Protein AF-A0A964VJC6-F1 (afdb_monomer)

Radius of gyration: 16.71 Å; Cα contacts (8 Å, |Δi|>4): 323; chains: 1; bounding box: 40×49×43 Å

Nearest PDB structures (foldseek):
  6nhl-assembly1_B-2  TM=8.523E-01  e=7.961E-10  Escherichia coli K-12
  6nhl-assembly1_A  TM=8.248E-01  e=1.928E-09  Escherichia coli K-12
  4njh-assembly1_A  TM=8.600E-01  e=8.786E-09  Burkholderia multivorans ATCC 17616
  3vyl-assembly1_B  TM=5.646E-01  e=3.009E+00  Mesorhizobium loti
  1s5p-assembly1_A  TM=4.075E-01  e=8.810E+00  Escherichia coli

Sequence (177 aa):
MIPSLPEIAEIPDEAPARLPQWRADGQ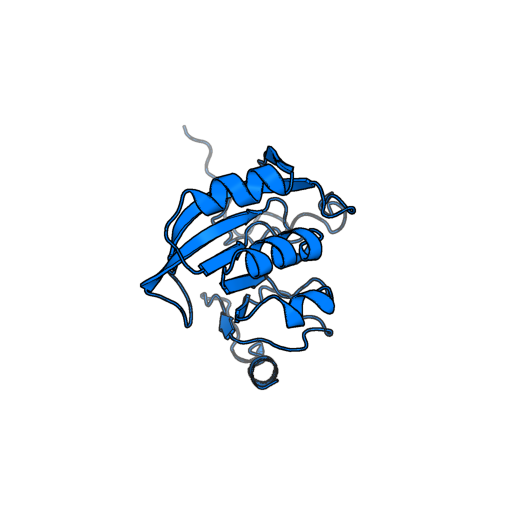VLQVNEIFYSIEGEGGRVGQPTTFVRLAKCNLRCRFCDTEFDSFTEMDLDTILTEVGRHSAAWVCFTGGEPLGQHLEPVARRLQDAGYRLHIETNGTLSPDPRLFDLIEHWTVSPKRYPVIEGFRRITELKYVVGKSFREDRVQEELAEQ

Structure (mmCIF, N/CA/C/O backbone):
data_AF-A0A964VJC6-F1
#
_entry.id   AF-A0A964VJC6-F1
#
loop_
_atom_site.group_PDB
_atom_site.id
_atom_site.type_symbol
_atom_site.label_atom_id
_atom_site.label_alt_id
_atom_site.label_comp_id
_atom_site.label_asym_id
_atom_site.label_entity_id
_atom_site.label_seq_id
_atom_site.pdbx_PDB_ins_code
_atom_site.Cartn_x
_atom_site.Cartn_y
_atom_site.Cartn_z
_atom_site.occupancy
_atom_site.B_iso_or_equiv
_atom_site.auth_seq_id
_atom_site.auth_comp_id
_atom_site.auth_asym_id
_atom_site.auth_atom_id
_atom_site.pdbx_PDB_model_num
ATOM 1 N N . MET A 1 1 ? 11.150 32.606 -24.268 1.00 34.28 1 MET A N 1
ATOM 2 C CA . MET A 1 1 ? 11.445 31.255 -24.787 1.00 34.28 1 MET A CA 1
ATOM 3 C C . MET A 1 1 ? 11.454 30.317 -23.603 1.00 34.28 1 MET A C 1
ATOM 5 O O . MET A 1 1 ? 12.284 30.496 -22.724 1.00 34.28 1 MET A O 1
ATOM 9 N N . ILE A 1 2 ? 10.480 29.414 -23.534 1.00 25.78 2 ILE A N 1
ATOM 10 C CA . ILE A 1 2 ? 10.468 28.344 -22.534 1.00 25.78 2 ILE A CA 1
ATOM 11 C C . ILE A 1 2 ? 11.514 27.330 -23.017 1.00 25.78 2 ILE A C 1
ATOM 13 O O . ILE A 1 2 ? 11.417 26.928 -24.179 1.00 25.78 2 ILE A O 1
ATOM 17 N N . PRO A 1 3 ? 12.543 26.979 -22.226 1.00 30.48 3 PRO A N 1
ATOM 18 C CA . PRO A 1 3 ? 13.481 25.942 -22.634 1.00 30.48 3 PRO A CA 1
ATOM 19 C C . PRO A 1 3 ? 12.694 24.648 -22.857 1.00 30.48 3 PRO A C 1
ATOM 21 O O . PRO A 1 3 ? 11.880 24.261 -22.019 1.00 30.48 3 PRO A O 1
ATOM 24 N N . SER A 1 4 ? 12.875 24.036 -24.026 1.00 33.16 4 SER A N 1
ATOM 25 C CA . SER A 1 4 ? 12.222 22.781 -24.385 1.00 33.16 4 SER A CA 1
ATOM 26 C C . SER A 1 4 ? 12.573 21.716 -23.352 1.00 33.16 4 SER A C 1
ATOM 28 O O . SER A 1 4 ? 13.753 21.495 -23.074 1.00 33.16 4 SER A O 1
ATOM 30 N N . LEU A 1 5 ? 11.549 21.072 -22.789 1.00 30.31 5 LEU A N 1
ATOM 31 C CA . LEU A 1 5 ? 11.736 19.895 -21.949 1.00 30.31 5 LEU A CA 1
ATOM 32 C C . LEU A 1 5 ? 12.469 18.823 -22.776 1.00 30.31 5 LEU A C 1
ATOM 34 O O . LEU A 1 5 ? 12.110 18.635 -23.942 1.00 30.31 5 LEU A O 1
ATOM 38 N N . PRO A 1 6 ? 13.492 18.155 -22.219 1.00 32.59 6 PRO A N 1
ATOM 39 C CA . PRO A 1 6 ? 14.198 17.092 -22.925 1.00 32.59 6 PRO A CA 1
ATOM 40 C C . PRO A 1 6 ? 13.226 15.967 -23.303 1.00 32.59 6 PRO A C 1
ATOM 42 O O . PRO A 1 6 ? 12.265 15.686 -22.580 1.00 32.59 6 PRO A O 1
ATOM 45 N N . GLU A 1 7 ? 13.460 15.331 -24.451 1.00 33.19 7 GLU A N 1
ATOM 46 C CA . GLU A 1 7 ? 12.644 14.205 -24.901 1.00 33.19 7 GLU A CA 1
ATOM 47 C C . GLU A 1 7 ? 12.738 13.045 -23.897 1.00 33.19 7 GLU A C 1
ATOM 49 O O . GLU A 1 7 ? 13.805 12.721 -23.378 1.00 33.19 7 GLU A O 1
ATOM 54 N N . ILE A 1 8 ? 11.608 12.370 -23.654 1.00 38.50 8 ILE A N 1
ATOM 55 C CA . ILE A 1 8 ? 11.416 11.276 -22.674 1.00 38.50 8 ILE A CA 1
ATOM 56 C C . ILE A 1 8 ? 12.448 10.129 -22.825 1.00 38.50 8 ILE A C 1
ATOM 58 O O . ILE A 1 8 ? 12.637 9.316 -21.916 1.00 38.50 8 ILE A O 1
ATOM 62 N N . ALA A 1 9 ? 13.145 10.046 -23.961 1.00 39.69 9 ALA A N 1
ATOM 63 C CA . ALA A 1 9 ? 14.228 9.101 -24.202 1.00 39.69 9 ALA A CA 1
ATOM 64 C C . ALA A 1 9 ? 15.505 9.388 -23.377 1.00 39.69 9 ALA A C 1
ATOM 66 O O . ALA A 1 9 ? 16.193 8.430 -23.008 1.00 39.69 9 ALA A O 1
ATOM 67 N N . GLU A 1 10 ? 15.785 10.653 -23.046 1.00 34.78 10 GLU A N 1
ATOM 68 C CA . GLU A 1 10 ? 17.095 11.139 -22.576 1.00 34.78 10 GLU A CA 1
ATOM 69 C C . GLU A 1 10 ? 17.256 11.229 -21.053 1.00 34.78 10 GLU A C 1
ATOM 71 O O . GLU A 1 10 ? 18.353 11.512 -20.581 1.00 34.78 10 GLU A O 1
ATOM 76 N N . ILE A 1 11 ? 16.212 10.959 -20.263 1.00 40.81 11 ILE A N 1
ATOM 77 C CA . ILE A 1 11 ? 16.345 10.891 -18.800 1.00 40.81 11 ILE A CA 1
ATOM 78 C C . ILE A 1 11 ? 16.935 9.513 -18.446 1.00 40.81 11 ILE A C 1
ATOM 80 O O . ILE A 1 11 ? 16.238 8.504 -18.616 1.00 40.81 11 ILE A O 1
ATOM 84 N N . PRO A 1 12 ? 18.205 9.402 -18.007 1.00 42.03 12 PRO A N 1
ATOM 85 C CA . PRO A 1 12 ? 18.733 8.122 -17.550 1.00 42.03 12 PRO A CA 1
ATOM 86 C C . PRO A 1 12 ? 17.896 7.641 -16.358 1.00 42.03 12 PRO A C 1
ATOM 88 O O . PRO A 1 12 ? 17.572 8.440 -15.482 1.00 42.03 12 PRO A O 1
ATOM 91 N N . ASP A 1 13 ? 17.533 6.353 -16.332 1.00 48.09 13 ASP A N 1
ATOM 92 C CA . ASP A 1 13 ? 16.969 5.723 -15.131 1.00 48.09 13 ASP A CA 1
ATOM 93 C C . ASP A 1 13 ? 18.008 5.958 -14.014 1.00 48.09 13 ASP A C 1
ATOM 95 O O . ASP A 1 13 ? 19.113 5.413 -14.088 1.00 48.09 13 ASP A O 1
ATOM 99 N N . GLU A 1 14 ? 17.740 6.888 -13.086 1.00 48.78 14 GLU A N 1
ATOM 100 C CA . GLU A 1 14 ? 18.762 7.388 -12.157 1.00 48.78 14 GLU A CA 1
ATOM 101 C C . GLU A 1 14 ? 19.439 6.226 -11.412 1.00 48.78 14 GLU A C 1
ATOM 103 O O . GLU A 1 14 ? 18.793 5.274 -10.979 1.00 48.78 14 GLU A O 1
ATOM 108 N N . ALA A 1 15 ? 20.767 6.309 -11.321 1.00 44.50 15 ALA A N 1
ATOM 109 C CA . ALA A 1 15 ? 21.677 5.235 -10.947 1.00 44.50 15 ALA A CA 1
ATOM 110 C C . ALA A 1 15 ? 21.253 4.417 -9.699 1.00 44.50 15 ALA A C 1
ATOM 112 O O . ALA A 1 15 ? 20.732 4.993 -8.742 1.00 44.50 15 ALA A O 1
ATOM 113 N N . PRO A 1 16 ? 21.630 3.119 -9.616 1.00 45.06 16 PRO A N 1
ATOM 114 C CA . PRO A 1 16 ? 21.422 2.253 -8.441 1.00 45.06 16 PRO A CA 1
ATOM 115 C C . PRO A 1 16 ? 21.950 2.797 -7.093 1.00 45.06 16 PRO A C 1
ATOM 117 O O . PRO A 1 16 ? 21.749 2.179 -6.054 1.00 45.06 16 PRO A O 1
ATOM 120 N N . ALA A 1 17 ? 22.634 3.944 -7.088 1.00 44.38 17 ALA A N 1
ATOM 121 C CA . ALA A 1 17 ? 23.240 4.580 -5.924 1.00 44.38 17 ALA A CA 1
ATOM 122 C C . ALA A 1 17 ? 22.297 5.487 -5.103 1.00 44.38 17 ALA A C 1
ATOM 124 O O . ALA A 1 17 ? 22.740 6.048 -4.103 1.00 44.38 17 ALA A O 1
ATOM 125 N N . ARG A 1 18 ? 21.020 5.655 -5.480 1.00 55.41 18 ARG A N 1
ATOM 126 C CA . ARG A 1 18 ? 20.065 6.494 -4.728 1.00 55.41 18 ARG A CA 1
ATOM 127 C C . ARG A 1 18 ? 18.887 5.686 -4.192 1.00 55.41 18 ARG A C 1
ATOM 129 O O . ARG A 1 18 ? 17.733 6.034 -4.428 1.00 55.41 18 ARG A O 1
ATOM 136 N N . LEU A 1 19 ? 19.187 4.604 -3.468 1.00 64.19 19 LEU A N 1
ATOM 137 C CA . LEU A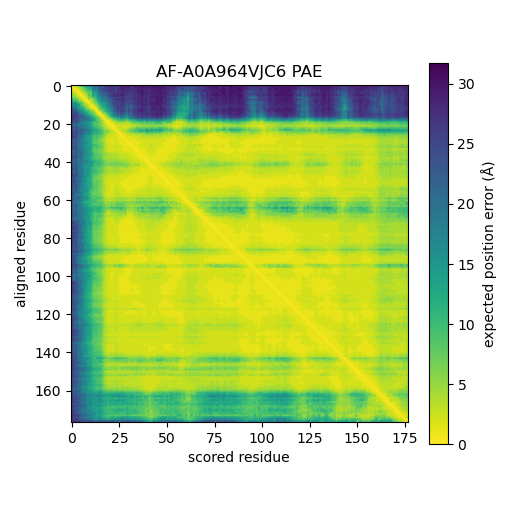 1 19 ? 18.161 3.919 -2.686 1.00 64.19 19 LEU A CA 1
ATOM 138 C C . LEU A 1 19 ? 17.512 4.935 -1.731 1.00 64.19 19 LEU A C 1
ATOM 140 O O . LEU A 1 19 ? 18.227 5.702 -1.075 1.00 64.19 19 LEU A O 1
ATOM 144 N N . PRO A 1 20 ? 16.175 4.996 -1.684 1.00 82.12 20 PRO A N 1
ATOM 145 C CA . PRO A 1 20 ? 15.480 5.900 -0.785 1.00 82.12 20 PRO A CA 1
ATOM 146 C C . PRO A 1 20 ? 15.827 5.590 0.674 1.00 82.12 20 PRO A C 1
ATOM 148 O O . PRO A 1 20 ? 16.053 4.443 1.053 1.00 82.12 20 PRO A O 1
ATOM 151 N N . GLN A 1 21 ? 15.870 6.632 1.500 1.00 85.62 21 GLN A N 1
ATOM 152 C CA . GLN A 1 21 ? 16.022 6.485 2.943 1.00 85.62 21 GLN A CA 1
ATOM 153 C C . GLN A 1 21 ? 14.638 6.430 3.576 1.00 85.62 21 GLN A C 1
ATOM 155 O O . GLN A 1 21 ? 13.957 7.455 3.655 1.00 85.62 21 GLN A O 1
ATOM 160 N N . TRP A 1 22 ? 14.254 5.233 4.010 1.00 88.62 22 TRP A N 1
ATOM 161 C CA . TRP A 1 22 ? 13.029 4.985 4.758 1.00 88.62 22 TRP A CA 1
ATOM 162 C C . TRP A 1 22 ? 13.300 4.853 6.255 1.00 88.62 22 TRP A C 1
ATOM 164 O O . TRP A 1 22 ? 14.399 4.485 6.683 1.00 88.62 22 TRP A O 1
ATOM 174 N N . ARG A 1 23 ? 12.280 5.137 7.066 1.00 87.56 23 ARG A N 1
ATOM 175 C CA . ARG A 1 23 ? 12.301 4.862 8.507 1.00 87.56 23 ARG A CA 1
ATOM 176 C C . ARG A 1 23 ? 12.132 3.360 8.757 1.00 87.56 23 ARG A C 1
ATOM 178 O O . ARG A 1 23 ? 11.316 2.706 8.116 1.00 87.56 23 ARG A O 1
ATOM 185 N N . ALA A 1 24 ? 12.904 2.820 9.700 1.00 81.06 24 ALA A N 1
ATOM 186 C CA . ALA A 1 24 ? 12.941 1.381 9.975 1.00 81.06 24 ALA A CA 1
ATOM 187 C C . ALA A 1 24 ? 11.990 0.927 11.100 1.00 81.06 24 ALA A C 1
ATOM 189 O O . ALA A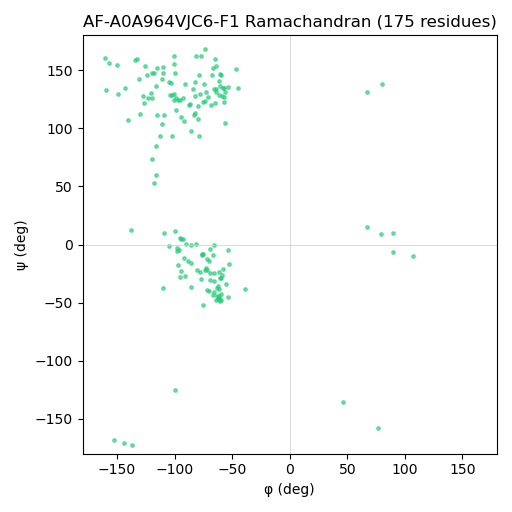 1 24 ? 11.641 -0.248 11.163 1.00 81.06 24 ALA A O 1
ATOM 190 N N . ASP A 1 25 ? 11.589 1.822 12.008 1.00 86.56 25 ASP A N 1
ATOM 191 C CA . ASP A 1 25 ? 10.840 1.442 13.215 1.00 86.56 25 ASP A CA 1
ATOM 192 C C . ASP A 1 25 ? 9.346 1.172 12.963 1.00 86.56 25 ASP A C 1
ATOM 194 O O . ASP A 1 25 ? 8.722 0.420 13.714 1.00 86.56 25 ASP A O 1
ATOM 198 N N . GLY A 1 26 ? 8.775 1.731 11.892 1.00 91.94 26 GLY A N 1
ATOM 199 C CA . GLY A 1 26 ? 7.342 1.646 11.596 1.00 91.94 26 GLY A CA 1
ATOM 200 C C . GLY A 1 26 ? 6.458 2.392 12.601 1.00 91.94 26 GLY A C 1
ATOM 201 O O . GLY A 1 26 ? 5.259 2.139 12.650 1.00 91.94 26 GLY A O 1
ATOM 202 N N . GLN A 1 27 ? 7.033 3.273 13.427 1.00 96.88 27 GLN A N 1
ATOM 203 C CA . GLN A 1 27 ? 6.295 4.138 14.358 1.00 96.88 27 GLN A CA 1
ATOM 204 C C . GLN A 1 27 ? 6.025 5.516 13.758 1.00 96.88 27 GLN A C 1
ATOM 206 O O . GLN A 1 27 ? 5.034 6.160 14.101 1.00 96.88 27 GLN A O 1
ATOM 211 N N . VAL A 1 28 ? 6.899 5.944 12.849 1.00 97.31 28 VAL A N 1
ATOM 212 C CA . VAL A 1 28 ? 6.756 7.168 12.068 1.00 97.31 28 VAL A CA 1
ATOM 213 C C . VAL A 1 28 ? 6.910 6.821 10.595 1.00 97.31 28 VAL A C 1
ATOM 215 O O . VAL A 1 28 ? 7.900 6.203 10.199 1.00 97.31 28 VAL A O 1
ATOM 218 N N . LEU A 1 29 ? 5.941 7.237 9.784 1.00 98.00 29 LEU A N 1
ATOM 219 C CA . LEU A 1 29 ? 5.958 7.046 8.338 1.00 98.00 29 LEU A CA 1
ATOM 220 C C . LEU A 1 29 ? 6.169 8.377 7.619 1.00 98.00 29 LEU A C 1
ATOM 222 O O . LEU A 1 29 ? 5.716 9.434 8.060 1.00 98.00 29 LEU A O 1
ATOM 226 N N . GLN A 1 30 ? 6.850 8.313 6.482 1.00 97.50 30 GLN A N 1
ATOM 227 C CA . GLN A 1 30 ? 6.997 9.428 5.554 1.00 97.50 30 GLN A CA 1
ATOM 228 C C . GLN A 1 30 ? 5.784 9.420 4.627 1.00 97.50 30 GLN A C 1
ATOM 230 O O . GLN A 1 30 ? 5.731 8.648 3.664 1.00 97.50 30 GLN A O 1
ATOM 235 N N . VAL A 1 31 ? 4.797 10.247 4.953 1.00 98.06 31 VAL A N 1
ATOM 236 C CA . VAL A 1 31 ? 3.509 10.319 4.262 1.00 98.06 31 VAL A CA 1
ATOM 237 C C . VAL A 1 31 ? 3.527 11.507 3.304 1.00 98.06 31 VAL A C 1
ATOM 239 O O . VAL A 1 31 ? 3.808 12.634 3.713 1.00 98.06 31 VAL A O 1
ATOM 242 N N . ASN A 1 32 ? 3.251 11.258 2.024 1.00 97.50 32 ASN A N 1
ATOM 243 C CA . ASN A 1 32 ? 3.097 12.310 1.021 1.00 97.50 32 ASN A CA 1
ATOM 244 C C . ASN A 1 32 ? 1.740 13.005 1.199 1.00 97.50 32 ASN A C 1
ATOM 246 O O . ASN A 1 32 ? 1.692 14.219 1.379 1.00 97.50 32 ASN A O 1
ATOM 250 N N . GLU A 1 33 ? 0.657 12.226 1.249 1.00 97.94 33 GLU A N 1
ATOM 251 C CA . GLU A 1 33 ? -0.698 12.721 1.497 1.00 97.94 33 GLU A CA 1
ATOM 252 C C . GLU A 1 33 ? -1.620 11.617 2.041 1.00 97.94 33 GLU A C 1
ATOM 254 O O . GLU A 1 33 ? -1.399 10.425 1.810 1.00 97.94 33 GLU A O 1
ATOM 259 N N . ILE A 1 34 ? -2.678 12.024 2.748 1.00 98.56 34 ILE A N 1
ATOM 260 C CA . ILE A 1 34 ? -3.819 11.169 3.098 1.00 98.56 34 ILE A CA 1
ATOM 261 C C . ILE A 1 34 ? -5.073 11.843 2.557 1.00 98.56 34 ILE A C 1
ATOM 263 O O . ILE A 1 34 ? -5.312 13.015 2.850 1.00 98.56 34 ILE A O 1
ATOM 267 N N . PHE A 1 35 ? -5.864 11.127 1.761 1.00 98.19 35 PHE A N 1
ATOM 268 C CA . PHE A 1 35 ? -7.067 11.688 1.151 1.00 98.19 35 PHE A CA 1
ATOM 269 C C . PHE A 1 35 ? -8.150 10.635 0.927 1.00 98.19 35 PHE A C 1
ATOM 271 O O . PHE A 1 35 ? -7.879 9.448 0.760 1.00 98.19 35 PHE A O 1
ATOM 278 N N . TYR A 1 36 ? -9.400 11.084 0.886 1.00 98.38 36 TYR A N 1
ATOM 279 C CA . TYR A 1 36 ? -10.562 10.250 0.595 1.00 98.38 36 TYR A CA 1
ATOM 280 C C . TYR A 1 36 ? -11.008 10.430 -0.851 1.00 98.38 36 TYR A C 1
ATOM 282 O O . TYR A 1 36 ? -11.202 11.554 -1.315 1.00 98.38 36 TYR A O 1
ATOM 290 N N . SER A 1 37 ? -11.189 9.314 -1.553 1.00 97.94 37 SER A N 1
ATOM 291 C CA . SER A 1 37 ? -11.654 9.296 -2.936 1.00 97.94 37 SER A CA 1
ATOM 292 C C . SER A 1 37 ? -12.384 7.982 -3.245 1.00 97.94 37 SER A C 1
ATOM 294 O O . SER A 1 37 ? -12.730 7.200 -2.357 1.00 97.94 37 SER A O 1
ATOM 296 N N . ILE A 1 38 ? -12.640 7.753 -4.525 1.00 97.62 38 ILE A N 1
ATOM 297 C CA . ILE A 1 38 ? -13.117 6.493 -5.076 1.00 97.62 38 ILE A CA 1
ATOM 298 C C . ILE A 1 38 ? -11.940 5.782 -5.747 1.00 97.62 38 ILE A C 1
ATOM 300 O O . ILE A 1 38 ? -11.145 6.430 -6.427 1.00 97.62 38 ILE A O 1
ATOM 304 N N . GLU A 1 39 ? -11.844 4.464 -5.572 1.00 97.75 39 GLU A N 1
ATO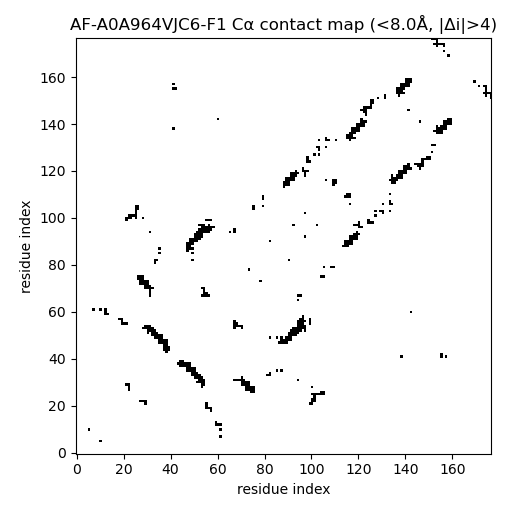M 305 C CA . GLU A 1 39 ? -10.885 3.633 -6.299 1.00 97.75 39 GLU A CA 1
ATOM 306 C C . GLU A 1 39 ? -11.091 3.779 -7.810 1.00 97.75 39 GLU A C 1
ATOM 308 O O . GLU A 1 39 ? -12.196 3.571 -8.328 1.00 97.75 39 GLU A O 1
ATOM 313 N N . GLY A 1 40 ? -10.026 4.182 -8.496 1.00 95.06 40 GLY A N 1
ATOM 314 C CA . GLY A 1 40 ? -10.042 4.523 -9.912 1.00 95.06 40 GLY A CA 1
ATOM 315 C C . GLY A 1 40 ? -9.586 3.382 -10.809 1.00 95.06 40 GLY A C 1
ATOM 316 O O . GLY A 1 40 ? -9.880 3.405 -12.004 1.00 95.06 40 GLY A O 1
ATOM 317 N N . GLU A 1 41 ? -8.903 2.377 -10.253 1.00 92.44 41 GLU A N 1
ATOM 318 C CA . GLU A 1 41 ? -8.275 1.319 -11.036 1.00 92.44 41 GLU A CA 1
ATOM 319 C C . GLU A 1 41 ? -8.537 -0.086 -10.478 1.00 92.44 41 GLU A C 1
ATOM 321 O O . GLU A 1 41 ? -8.862 -0.291 -9.308 1.00 92.44 41 GLU A O 1
ATOM 326 N N . GLY A 1 42 ? -8.387 -1.082 -11.349 1.00 92.75 42 GLY A N 1
ATOM 327 C CA . GLY A 1 42 ? -8.345 -2.480 -10.943 1.00 92.75 42 GLY A CA 1
ATOM 328 C C . GLY A 1 42 ? -9.681 -3.128 -10.585 1.00 92.75 42 GLY A C 1
ATOM 329 O O . GLY A 1 42 ? -10.755 -2.706 -11.013 1.00 92.75 42 GLY A O 1
ATOM 330 N N . GLY A 1 43 ? -9.623 -4.201 -9.796 1.00 91.75 43 GLY A N 1
ATOM 331 C CA . GLY A 1 43 ? -10.802 -5.003 -9.444 1.00 91.75 43 GLY A CA 1
ATOM 332 C C . GLY A 1 43 ? -11.761 -4.316 -8.466 1.00 91.75 43 GLY A C 1
ATOM 333 O O . GLY A 1 43 ? -12.885 -4.779 -8.268 1.00 91.75 43 GLY A O 1
ATOM 334 N N . ARG A 1 44 ? -11.327 -3.214 -7.842 1.00 95.50 44 ARG A N 1
ATOM 335 C CA . ARG A 1 44 ? -12.072 -2.487 -6.803 1.00 95.50 44 ARG A CA 1
ATOM 336 C C . ARG A 1 44 ? -12.611 -1.127 -7.253 1.00 95.50 44 ARG A C 1
ATOM 338 O O . ARG A 1 44 ? -13.126 -0.390 -6.411 1.00 95.50 44 ARG A O 1
ATOM 345 N N . VAL A 1 45 ? -12.546 -0.813 -8.549 1.00 97.06 45 VAL A N 1
ATOM 346 C CA . VAL A 1 45 ? -13.073 0.437 -9.127 1.00 97.06 45 VAL A CA 1
ATOM 347 C C . VAL A 1 45 ? -14.466 0.765 -8.588 1.00 97.06 45 VAL A C 1
ATOM 349 O O . VAL A 1 45 ? -15.351 -0.092 -8.529 1.00 97.06 45 VAL A O 1
ATOM 352 N N . GLY A 1 46 ? -14.675 2.027 -8.214 1.00 97.31 46 GLY A N 1
ATOM 353 C CA . GLY A 1 46 ? -15.963 2.519 -7.724 1.00 97.31 46 GLY A CA 1
ATOM 354 C C . GLY A 1 46 ? -16.156 2.410 -6.209 1.00 97.31 46 GLY A C 1
ATOM 355 O O . GLY A 1 46 ? -17.137 2.941 -5.686 1.00 97.31 46 GLY A O 1
ATOM 356 N N . GLN A 1 47 ? -15.238 1.772 -5.479 1.00 97.88 47 GLN A N 1
ATOM 357 C CA . GLN A 1 47 ? -15.327 1.665 -4.022 1.00 97.88 47 GLN A CA 1
ATOM 358 C C . GLN A 1 47 ? -14.752 2.908 -3.319 1.00 97.88 47 GLN A C 1
ATOM 360 O O . GLN A 1 47 ?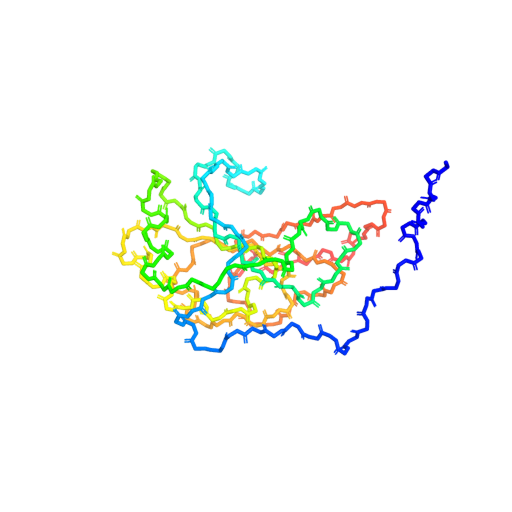 -13.646 3.329 -3.656 1.00 97.88 47 GLN A O 1
ATOM 365 N N . PRO A 1 48 ? -15.450 3.481 -2.318 1.00 98.44 48 PRO A N 1
ATOM 366 C CA . PRO A 1 48 ? -14.880 4.515 -1.461 1.00 98.44 48 PRO A CA 1
ATOM 367 C C . PRO A 1 48 ? -13.668 4.006 -0.681 1.00 98.44 48 PRO A C 1
ATOM 369 O O . PRO A 1 48 ? -13.756 2.986 0.010 1.00 98.44 48 PRO A O 1
ATOM 372 N N . THR A 1 49 ? -12.568 4.749 -0.764 1.00 98.69 49 THR A N 1
ATOM 373 C CA . THR A 1 49 ? -11.269 4.373 -0.203 1.00 98.69 49 THR A CA 1
ATOM 374 C C . THR A 1 49 ? -10.564 5.615 0.342 1.00 98.69 49 THR A C 1
ATOM 376 O O . THR A 1 49 ? -10.501 6.657 -0.316 1.00 98.69 49 THR A O 1
ATOM 379 N N . THR A 1 50 ? -10.004 5.497 1.544 1.00 98.81 50 THR A N 1
ATOM 380 C CA . THR A 1 50 ? -9.018 6.451 2.055 1.00 98.81 50 THR A CA 1
ATOM 381 C C . THR A 1 50 ? -7.634 6.006 1.603 1.00 98.81 50 THR A C 1
ATOM 383 O O . THR A 1 50 ? -7.186 4.913 1.935 1.00 98.81 50 THR A O 1
ATOM 386 N N . PHE A 1 51 ? -6.936 6.840 0.850 1.00 98.69 51 PHE A N 1
ATOM 387 C CA . PHE A 1 51 ? -5.583 6.570 0.393 1.00 98.69 51 PHE A CA 1
ATOM 388 C C . PHE A 1 51 ? -4.582 7.166 1.372 1.00 98.69 51 PHE A C 1
ATOM 390 O O . PHE A 1 51 ? -4.634 8.355 1.670 1.00 98.69 51 PHE A O 1
ATOM 397 N N . VAL A 1 52 ? -3.658 6.336 1.846 1.00 98.62 52 VAL A N 1
ATOM 398 C CA . VAL A 1 52 ? -2.442 6.742 2.548 1.00 98.62 52 VAL A CA 1
ATOM 399 C C . VAL A 1 52 ? -1.308 6.632 1.534 1.00 98.62 52 VAL A C 1
ATOM 401 O O . VAL A 1 52 ? -0.746 5.553 1.316 1.00 98.62 52 VAL A O 1
ATO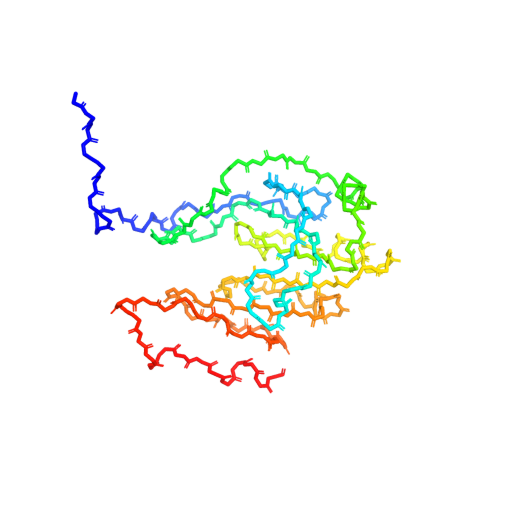M 404 N N . ARG A 1 53 ? -1.015 7.747 0.857 1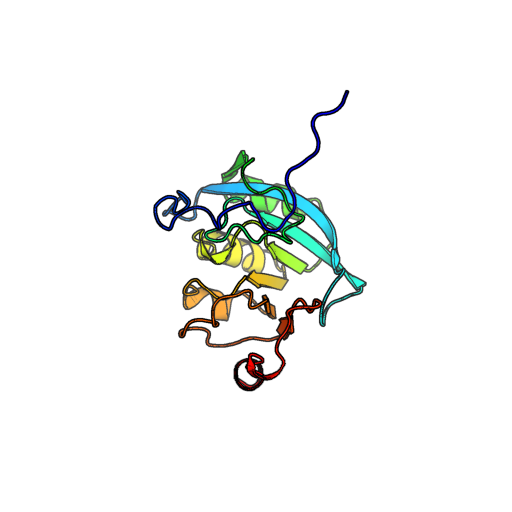.00 98.44 53 ARG A N 1
ATOM 405 C CA . ARG A 1 53 ? 0.065 7.828 -0.125 1.00 98.44 53 ARG A CA 1
ATOM 406 C C . ARG A 1 53 ? 1.373 8.072 0.612 1.00 98.44 53 ARG A C 1
ATOM 408 O O . ARG A 1 53 ? 1.605 9.141 1.177 1.00 98.44 53 ARG A O 1
ATOM 415 N N . LEU A 1 54 ? 2.237 7.073 0.603 1.00 97.75 54 LEU A N 1
ATOM 416 C CA . LEU A 1 54 ? 3.559 7.138 1.197 1.00 97.75 54 LEU A CA 1
ATOM 417 C C . LEU A 1 54 ? 4.541 7.827 0.249 1.00 97.75 54 LEU A C 1
ATOM 419 O O . LEU A 1 54 ? 4.287 8.011 -0.941 1.00 97.75 54 LEU A O 1
ATOM 423 N N . ALA A 1 55 ? 5.657 8.274 0.803 1.00 94.88 55 ALA A N 1
ATOM 424 C CA . ALA A 1 55 ? 6.720 8.893 0.038 1.00 94.88 55 ALA A CA 1
ATOM 425 C C . ALA A 1 55 ? 7.864 7.919 -0.237 1.00 94.88 55 ALA A C 1
ATOM 427 O O . ALA A 1 55 ? 8.060 6.925 0.466 1.00 94.88 55 ALA A O 1
ATOM 428 N N . LYS A 1 56 ? 8.670 8.308 -1.225 1.00 92.62 56 LYS A N 1
ATOM 429 C CA . LYS A 1 56 ? 9.883 7.656 -1.715 1.00 92.62 56 LYS A CA 1
ATOM 430 C C . LYS A 1 56 ? 9.638 6.313 -2.396 1.00 92.62 56 LYS A C 1
ATOM 432 O O . LYS A 1 56 ? 8.994 5.417 -1.868 1.00 92.62 56 LYS A O 1
ATOM 437 N N . CYS A 1 57 ? 10.226 6.162 -3.576 1.00 91.69 57 CYS A N 1
ATOM 438 C CA . CYS A 1 57 ? 10.183 4.940 -4.365 1.00 91.69 57 CYS A CA 1
ATOM 439 C C . CYS A 1 57 ? 11.607 4.485 -4.675 1.00 91.69 57 CYS A C 1
ATOM 441 O O . CYS A 1 57 ? 12.497 5.309 -4.893 1.00 91.69 57 CYS A O 1
ATOM 443 N N . ASN A 1 58 ? 11.819 3.173 -4.727 1.00 88.00 58 ASN A N 1
ATOM 444 C CA . ASN A 1 58 ? 13.062 2.588 -5.226 1.00 88.00 58 ASN A CA 1
ATOM 445 C C . ASN A 1 58 ? 13.173 2.643 -6.758 1.00 88.00 58 ASN A C 1
ATOM 447 O O . ASN A 1 58 ? 14.231 2.333 -7.300 1.00 88.00 58 ASN A O 1
ATOM 451 N N . LEU A 1 59 ? 12.105 3.043 -7.453 1.00 85.88 59 LEU A N 1
ATOM 452 C CA . LEU A 1 59 ? 12.058 3.218 -8.900 1.00 85.88 59 LEU A CA 1
ATOM 453 C C . LEU A 1 59 ? 11.761 4.681 -9.258 1.00 85.88 59 LEU A C 1
ATOM 455 O O . LEU A 1 59 ? 10.985 5.356 -8.587 1.00 85.88 59 LEU A O 1
ATOM 459 N N . ARG A 1 60 ? 12.305 5.152 -10.384 1.00 82.62 60 ARG A N 1
ATOM 460 C CA . ARG A 1 60 ? 11.900 6.411 -11.036 1.00 82.62 60 ARG A CA 1
ATOM 461 C C . ARG A 1 60 ? 11.393 6.115 -12.442 1.00 82.62 60 ARG A C 1
ATOM 463 O O . ARG A 1 60 ? 12.090 6.315 -13.430 1.00 82.62 60 ARG A O 1
ATOM 470 N N . CYS A 1 61 ? 10.189 5.549 -12.524 1.00 81.00 61 CYS A N 1
ATOM 471 C CA . CYS A 1 61 ? 9.595 5.171 -13.805 1.00 81.00 61 CYS A CA 1
ATOM 472 C C . CYS A 1 61 ? 9.354 6.419 -14.667 1.00 81.00 61 CYS A C 1
ATOM 474 O O . CYS A 1 61 ? 8.764 7.387 -14.199 1.00 81.00 61 CYS A O 1
ATOM 476 N N . ARG A 1 62 ? 9.735 6.375 -15.948 1.00 76.69 62 ARG A N 1
ATOM 477 C CA . ARG A 1 62 ? 9.570 7.508 -16.883 1.00 76.69 62 ARG A CA 1
ATOM 478 C C . ARG A 1 62 ? 8.119 7.936 -17.114 1.00 76.69 62 ARG A C 1
ATOM 480 O O . ARG A 1 62 ? 7.871 9.058 -17.528 1.00 76.69 62 ARG A O 1
ATOM 487 N N . PHE A 1 63 ? 7.182 7.023 -16.891 1.00 77.81 63 PHE A N 1
ATOM 488 C CA . PHE A 1 63 ? 5.742 7.242 -17.020 1.00 77.81 63 PHE A CA 1
ATOM 489 C C . PHE A 1 63 ? 5.068 7.495 -15.664 1.00 77.81 63 PHE A C 1
ATOM 491 O O . PHE A 1 63 ? 3.849 7.416 -15.575 1.00 77.81 63 PHE A O 1
ATOM 498 N N . CYS A 1 64 ? 5.844 7.726 -14.598 1.00 82.12 64 CYS A N 1
ATOM 499 C CA . CYS A 1 64 ? 5.279 8.036 -13.292 1.00 82.12 64 CYS A CA 1
ATOM 500 C C . CYS A 1 64 ? 4.665 9.439 -13.313 1.00 82.12 64 CYS A C 1
ATOM 502 O O . CYS A 1 64 ? 5.321 10.410 -13.684 1.00 82.12 64 CYS A O 1
ATOM 504 N N . ASP A 1 65 ? 3.407 9.518 -12.910 1.00 79.69 65 ASP A N 1
ATOM 505 C CA . ASP A 1 65 ? 2.593 10.730 -12.809 1.00 79.69 65 ASP A CA 1
ATOM 506 C C . ASP A 1 65 ? 2.540 11.301 -11.382 1.00 79.69 65 ASP A C 1
ATOM 508 O O . ASP A 1 65 ? 1.986 12.374 -11.157 1.00 79.69 65 ASP A O 1
ATOM 512 N N . THR A 1 66 ? 3.117 10.584 -10.418 1.00 79.75 66 THR A N 1
ATOM 513 C CA . THR A 1 66 ? 3.007 10.868 -8.989 1.00 79.75 66 THR A CA 1
ATOM 514 C C . THR A 1 66 ? 4.290 11.512 -8.469 1.00 79.75 66 THR A C 1
ATOM 516 O O . THR A 1 66 ? 5.387 10.981 -8.649 1.00 79.75 66 THR A O 1
ATOM 519 N N . GLU A 1 67 ? 4.161 12.640 -7.770 1.00 86.38 67 GLU A N 1
ATOM 520 C CA . GLU A 1 67 ? 5.243 13.212 -6.965 1.00 86.38 67 GLU A CA 1
ATOM 521 C C . GLU A 1 67 ? 5.352 12.425 -5.650 1.00 86.38 67 GLU A C 1
ATOM 523 O O . GLU A 1 67 ? 4.350 12.181 -4.985 1.00 86.38 67 GLU A O 1
ATOM 528 N N . PHE A 1 68 ? 6.555 11.972 -5.292 1.00 84.19 68 PHE A N 1
ATOM 529 C CA . PHE A 1 68 ? 6.772 11.143 -4.098 1.00 84.19 68 PHE A CA 1
ATOM 530 C C . PHE A 1 68 ? 8.024 11.541 -3.310 1.00 84.19 68 PHE A C 1
ATOM 532 O O . PHE A 1 68 ? 8.487 10.783 -2.455 1.00 84.19 68 PHE A O 1
ATOM 539 N N . ASP A 1 69 ? 8.631 12.691 -3.602 1.00 86.94 69 ASP A N 1
ATOM 540 C CA . ASP A 1 69 ? 9.807 13.167 -2.885 1.00 86.94 69 ASP A CA 1
ATOM 541 C C . ASP A 1 69 ? 9.454 14.059 -1.691 1.00 86.94 69 ASP A C 1
ATOM 543 O O . ASP A 1 69 ? 10.219 14.060 -0.717 1.00 86.94 69 ASP A O 1
ATOM 547 N N . SER A 1 70 ? 8.314 14.747 -1.738 1.00 90.69 70 SER A N 1
ATOM 548 C CA . SER A 1 70 ? 7.775 15.568 -0.651 1.00 90.69 70 SER A CA 1
ATOM 549 C C . SER A 1 70 ? 7.032 14.705 0.369 1.00 90.69 70 SER A C 1
ATOM 551 O O . SER A 1 70 ? 6.334 13.763 -0.001 1.00 90.69 70 SER A O 1
ATOM 553 N N . PHE A 1 71 ? 7.188 14.989 1.663 1.00 95.88 71 PHE A N 1
ATOM 554 C CA . PHE A 1 71 ? 6.483 14.258 2.719 1.00 95.88 71 PHE A CA 1
ATOM 555 C C . PHE A 1 71 ? 6.427 15.026 4.033 1.00 95.88 71 PHE A C 1
ATOM 557 O O . PHE A 1 71 ? 7.249 15.906 4.294 1.00 95.88 71 PHE A O 1
ATOM 564 N N . THR A 1 72 ? 5.488 14.613 4.878 1.00 96.94 72 THR A N 1
ATOM 565 C CA . THR A 1 72 ? 5.472 14.896 6.312 1.00 96.94 72 THR A CA 1
ATOM 566 C C . THR A 1 72 ? 5.733 13.602 7.072 1.00 96.94 72 THR A C 1
ATOM 568 O O . THR A 1 72 ? 5.280 12.529 6.674 1.00 96.94 72 THR A O 1
ATOM 571 N N . GLU A 1 73 ? 6.484 13.692 8.163 1.00 97.12 73 GLU A N 1
ATOM 572 C CA . GLU A 1 73 ? 6.625 12.577 9.093 1.00 97.12 73 GLU A CA 1
ATOM 573 C C . GLU A 1 73 ? 5.392 12.523 9.992 1.00 97.12 73 GLU A C 1
ATOM 575 O O . GLU A 1 73 ? 5.096 13.486 10.698 1.00 97.12 73 GLU A O 1
ATOM 580 N N . MET A 1 74 ? 4.662 11.413 9.935 1.00 98.25 74 MET A N 1
ATOM 581 C CA . MET A 1 74 ? 3.454 11.204 10.725 1.00 98.25 74 MET A CA 1
ATOM 582 C C . MET A 1 74 ? 3.628 9.982 11.613 1.00 98.25 74 MET A C 1
ATOM 584 O O . MET A 1 74 ? 4.022 8.914 11.141 1.00 98.25 74 MET A O 1
ATOM 588 N N . ASP A 1 75 ? 3.323 10.142 12.897 1.00 98.50 75 ASP A N 1
ATOM 589 C CA . ASP A 1 75 ? 3.176 9.006 13.796 1.00 98.50 75 ASP A CA 1
ATOM 590 C C . ASP A 1 75 ? 1.866 8.249 13.528 1.00 98.50 75 ASP A C 1
ATOM 592 O O . ASP A 1 75 ? 0.976 8.692 12.792 1.00 98.50 75 ASP A O 1
ATOM 596 N N . LEU A 1 76 ? 1.754 7.067 14.129 1.00 98.62 76 LEU A N 1
ATOM 597 C CA . LEU A 1 76 ? 0.606 6.193 13.915 1.00 98.62 76 LEU A CA 1
ATOM 598 C C . LEU A 1 76 ? -0.715 6.819 14.385 1.00 98.62 76 LEU A C 1
ATOM 600 O O . LEU A 1 76 ? -1.743 6.611 13.745 1.00 98.62 76 LEU A O 1
ATOM 604 N N . ASP A 1 77 ? -0.702 7.585 15.479 1.00 98.62 77 ASP A N 1
ATOM 605 C CA . ASP A 1 77 ? -1.905 8.244 16.005 1.00 98.62 77 ASP A CA 1
ATOM 606 C C . ASP A 1 77 ? -2.427 9.314 15.045 1.00 98.62 77 ASP A C 1
ATOM 608 O O . ASP A 1 77 ? -3.636 9.401 14.804 1.00 98.62 77 ASP A O 1
ATOM 612 N N . THR A 1 78 ? -1.518 10.083 14.448 1.00 98.69 78 THR A N 1
ATOM 613 C CA . THR A 1 78 ? -1.834 11.082 13.427 1.00 98.69 78 THR A CA 1
ATOM 614 C C . THR A 1 78 ? -2.440 10.413 12.199 1.00 98.69 78 THR A C 1
ATOM 616 O O . THR A 1 78 ? -3.497 10.840 11.736 1.00 98.69 78 THR A O 1
ATOM 619 N N . ILE A 1 79 ? -1.842 9.318 11.715 1.00 98.75 79 ILE A N 1
ATOM 620 C CA . ILE A 1 79 ? -2.364 8.579 10.555 1.00 98.75 79 ILE A CA 1
ATOM 621 C C . ILE A 1 79 ? -3.771 8.043 10.839 1.00 98.75 79 ILE A C 1
ATOM 623 O O . ILE A 1 79 ? -4.675 8.253 10.032 1.00 98.75 79 ILE A O 1
ATOM 627 N N . LEU A 1 80 ? -3.987 7.393 11.988 1.00 98.69 80 LEU A N 1
ATOM 628 C CA . LEU A 1 80 ? -5.310 6.880 12.359 1.00 98.69 80 LEU A CA 1
ATOM 629 C C . LEU A 1 80 ? -6.346 8.001 12.492 1.00 98.69 80 LEU A C 1
ATOM 631 O O . LEU A 1 80 ? -7.495 7.821 12.090 1.00 98.69 80 LEU A O 1
ATOM 635 N N . THR A 1 81 ? -5.944 9.148 13.040 1.00 98.62 81 THR A N 1
ATOM 636 C CA . THR A 1 81 ? -6.819 10.315 13.185 1.00 98.62 81 THR A CA 1
ATOM 637 C C . THR A 1 81 ? -7.241 10.859 11.826 1.00 98.62 81 THR A C 1
ATOM 639 O O . THR A 1 81 ? -8.429 11.095 11.620 1.00 98.62 81 THR A O 1
ATOM 642 N N . GLU A 1 82 ? -6.304 11.036 10.893 1.00 98.62 82 GLU A N 1
ATOM 643 C CA . GLU A 1 82 ? -6.614 11.532 9.548 1.00 98.62 82 GLU A CA 1
ATOM 644 C C . GLU A 1 82 ? -7.462 10.529 8.759 1.00 98.62 82 GLU A C 1
ATOM 646 O O . GLU A 1 82 ? -8.475 10.913 8.178 1.00 98.62 82 GLU A O 1
ATOM 651 N N . VAL A 1 83 ? -7.140 9.232 8.821 1.00 98.69 83 VAL A N 1
ATOM 652 C CA . VAL A 1 83 ? -7.966 8.185 8.199 1.00 98.69 83 VAL A CA 1
ATOM 653 C C . VAL A 1 83 ? -9.386 8.180 8.777 1.00 98.69 83 VAL A C 1
ATOM 655 O O . VAL A 1 83 ? -10.357 8.109 8.024 1.00 98.69 83 VAL A O 1
ATOM 658 N N . GLY A 1 84 ? -9.517 8.333 10.099 1.00 98.31 84 GLY A N 1
ATOM 659 C CA . GLY A 1 84 ? -10.793 8.366 10.818 1.00 98.31 84 GLY A CA 1
ATOM 660 C C . GLY A 1 84 ? -11.695 9.563 10.517 1.00 98.31 84 GLY A C 1
ATOM 661 O O . GLY A 1 84 ? -12.857 9.562 10.921 1.00 98.31 84 GLY A O 1
ATOM 662 N N . ARG A 1 85 ? -11.209 10.575 9.788 1.00 98.06 85 ARG A N 1
ATOM 663 C CA . ARG A 1 85 ? -12.042 11.691 9.303 1.00 98.06 85 ARG A CA 1
ATOM 664 C C . ARG A 1 85 ? -12.914 11.314 8.111 1.00 98.06 85 ARG A C 1
ATOM 666 O O . ARG A 1 85 ? -13.758 12.109 7.695 1.00 98.06 85 ARG A O 1
ATOM 673 N N . HIS A 1 86 ? -12.709 10.130 7.549 1.00 97.56 86 HIS A N 1
ATOM 674 C CA . HIS A 1 86 ? -13.351 9.682 6.327 1.00 97.56 86 HIS A CA 1
ATOM 675 C C . HIS A 1 86 ? -14.261 8.480 6.586 1.00 97.56 86 HIS A C 1
ATOM 677 O O . HIS A 1 86 ? -14.046 7.696 7.503 1.00 97.56 86 HIS A O 1
ATOM 683 N N . SER A 1 87 ? -15.298 8.326 5.763 1.00 94.69 87 SER A N 1
ATOM 684 C CA . SER A 1 87 ? -16.302 7.265 5.911 1.00 94.69 87 SER A CA 1
ATOM 685 C C . SER A 1 87 ? -15.997 5.998 5.102 1.00 94.69 87 SER A C 1
ATOM 687 O O . SER A 1 87 ? -16.829 5.091 5.057 1.00 94.69 87 SER A O 1
ATOM 689 N N . ALA A 1 88 ? -14.840 5.926 4.433 1.00 97.44 88 ALA A N 1
ATOM 690 C CA . ALA A 1 88 ? -14.437 4.733 3.695 1.00 97.44 88 ALA A CA 1
ATOM 691 C C . ALA A 1 88 ? -14.198 3.560 4.651 1.00 97.44 88 ALA A C 1
ATOM 693 O O . ALA A 1 88 ? -13.468 3.685 5.627 1.00 97.44 88 ALA A O 1
ATOM 694 N N . ALA A 1 89 ? -14.738 2.389 4.314 1.00 97.56 89 ALA A N 1
ATOM 695 C CA . ALA A 1 89 ? -14.368 1.145 4.990 1.00 97.56 89 ALA A CA 1
ATOM 696 C C . ALA A 1 89 ? -12.959 0.668 4.598 1.00 97.56 89 ALA A C 1
ATOM 698 O O . ALA A 1 89 ? -12.363 -0.138 5.307 1.00 97.56 89 ALA A O 1
ATOM 699 N N . TRP A 1 90 ? -12.446 1.136 3.457 1.00 98.56 90 TRP A N 1
ATOM 700 C CA . TRP A 1 90 ? -11.170 0.717 2.898 1.00 98.56 90 TRP A CA 1
ATOM 701 C C . TRP A 1 90 ? -10.078 1.757 3.087 1.00 98.56 90 TRP A C 1
ATOM 703 O O . TRP A 1 90 ? -10.302 2.947 2.857 1.00 98.56 90 TRP A O 1
ATOM 713 N N . VAL A 1 91 ? -8.878 1.274 3.400 1.00 98.81 91 VAL A N 1
ATOM 714 C CA . VAL A 1 91 ? -7.648 2.065 3.393 1.00 98.81 91 VAL A CA 1
ATOM 715 C C . VAL A 1 91 ? -6.652 1.464 2.405 1.00 98.81 91 VAL A C 1
ATOM 717 O O . VAL A 1 91 ? -6.336 0.274 2.485 1.00 98.81 91 VAL A O 1
ATOM 720 N N . CYS A 1 92 ? -6.159 2.290 1.483 1.00 98.69 92 CYS A N 1
ATOM 721 C CA . CYS A 1 92 ? -5.086 1.943 0.555 1.00 98.69 92 CYS A CA 1
ATOM 722 C C . CYS A 1 92 ? -3.744 2.404 1.098 1.00 98.69 92 CYS A C 1
ATOM 724 O O . CYS A 1 92 ? -3.549 3.606 1.275 1.00 98.69 92 CYS A O 1
ATOM 726 N N . PHE A 1 93 ? -2.780 1.499 1.227 1.00 98.69 93 PHE A N 1
ATOM 727 C CA . PHE A 1 93 ? -1.377 1.901 1.211 1.00 98.69 93 PHE A CA 1
ATOM 728 C C . PHE A 1 93 ? -0.891 1.946 -0.239 1.00 98.69 93 PHE A C 1
ATOM 730 O O . PHE A 1 93 ? -0.958 0.954 -0.960 1.00 98.69 93 PHE A O 1
ATOM 737 N N . THR A 1 94 ? -0.434 3.109 -0.682 1.00 98.00 94 THR A N 1
ATOM 738 C CA . THR A 1 94 ? 0.110 3.335 -2.032 1.00 98.00 94 THR A CA 1
ATOM 739 C C . THR A 1 94 ? 1.260 4.335 -1.925 1.00 98.00 94 THR A C 1
ATOM 741 O O . THR A 1 94 ? 1.636 4.722 -0.819 1.00 98.00 94 THR A O 1
ATOM 744 N N . GLY A 1 95 ? 1.772 4.823 -3.050 1.00 85.12 95 GLY A N 1
ATOM 745 C CA . GLY A 1 95 ? 2.614 6.014 -3.076 1.00 85.12 95 GLY A CA 1
ATOM 746 C C . GLY A 1 95 ? 4.058 5.783 -2.679 1.00 85.12 95 GLY A C 1
ATOM 747 O O . GLY A 1 95 ? 4.372 5.035 -1.754 1.00 85.12 95 GLY A O 1
ATOM 748 N N . GLY A 1 96 ? 4.949 6.431 -3.433 1.00 87.62 96 GLY A N 1
ATOM 749 C CA . GLY A 1 96 ? 6.292 5.911 -3.565 1.00 87.62 96 GLY A CA 1
ATOM 750 C C . GLY A 1 96 ? 6.227 4.406 -3.847 1.00 87.62 96 GLY A C 1
ATOM 751 O O . GLY A 1 96 ? 5.395 3.953 -4.629 1.00 87.62 96 GLY A O 1
ATOM 752 N N . GLU A 1 97 ? 7.062 3.633 -3.166 1.00 95.69 97 GLU A N 1
ATOM 753 C CA . GLU A 1 97 ? 6.852 2.194 -3.014 1.00 95.69 97 GLU A CA 1
ATOM 754 C C . GLU A 1 97 ? 6.460 1.912 -1.554 1.00 95.69 97 GLU A C 1
ATOM 756 O O . GLU A 1 97 ? 7.314 2.076 -0.674 1.00 95.69 97 GLU A O 1
ATOM 761 N N . PRO A 1 98 ? 5.212 1.492 -1.260 1.00 97.31 98 PRO A N 1
ATOM 762 C CA . PRO A 1 98 ? 4.751 1.355 0.118 1.00 97.31 98 PRO A CA 1
ATOM 763 C C . PRO A 1 98 ? 5.484 0.259 0.897 1.00 97.31 98 PRO A C 1
ATOM 765 O O . PRO A 1 98 ? 5.707 0.426 2.096 1.00 97.31 98 PRO A O 1
ATOM 768 N N . LEU A 1 99 ? 5.935 -0.818 0.237 1.00 95.81 99 LEU A N 1
ATOM 769 C CA . LEU A 1 99 ? 6.734 -1.870 0.884 1.00 95.81 99 LEU A CA 1
ATOM 770 C C . LEU A 1 99 ? 8.147 -1.407 1.275 1.00 95.81 99 LEU A C 1
ATOM 772 O O . LEU A 1 99 ? 8.891 -2.156 1.903 1.00 95.81 99 LEU A O 1
ATOM 776 N N . GLY A 1 100 ? 8.526 -0.177 0.924 1.00 93.31 100 GLY A N 1
ATOM 777 C CA . GLY A 1 100 ? 9.751 0.450 1.399 1.00 93.31 100 GLY A CA 1
ATOM 778 C C . GLY A 1 100 ? 9.704 0.870 2.869 1.00 93.31 100 GLY A C 1
ATOM 779 O O . GLY A 1 100 ? 10.750 1.004 3.501 1.00 93.31 100 GLY A O 1
ATOM 780 N N . GLN A 1 101 ? 8.508 1.060 3.433 1.00 95.94 101 GLN A N 1
ATOM 781 C CA . GLN A 1 101 ? 8.322 1.449 4.831 1.00 95.94 101 GLN A CA 1
ATOM 782 C C . GLN A 1 101 ? 7.732 0.293 5.653 1.00 95.94 101 GLN A C 1
ATOM 784 O O . GLN A 1 101 ? 7.031 -0.573 5.136 1.00 95.94 101 GLN A O 1
ATOM 789 N N . HIS A 1 102 ? 8.013 0.255 6.958 1.00 96.44 102 HIS A N 1
ATOM 790 C CA . HIS A 1 102 ? 7.529 -0.808 7.844 1.00 96.44 102 HIS A CA 1
ATOM 791 C C . HIS A 1 102 ? 6.054 -0.578 8.225 1.00 96.44 102 HIS A C 1
ATOM 793 O O . HIS A 1 102 ? 5.751 0.138 9.176 1.00 96.44 102 HIS A O 1
ATOM 799 N N . LEU A 1 103 ? 5.133 -1.181 7.461 1.00 98.19 103 LEU A N 1
ATOM 800 C CA . LEU A 1 103 ? 3.686 -0.930 7.572 1.00 98.19 103 LEU A CA 1
ATOM 801 C C . LEU A 1 103 ? 2.953 -1.761 8.630 1.00 98.19 103 LEU A C 1
ATOM 803 O O . LEU A 1 103 ? 1.817 -1.432 8.964 1.00 98.19 103 LEU A O 1
ATOM 807 N N . GLU A 1 104 ? 3.551 -2.839 9.144 1.00 97.94 104 GLU A N 1
ATOM 808 C CA . GLU A 1 104 ? 2.854 -3.774 10.043 1.00 97.94 104 GLU A CA 1
ATOM 809 C C . GLU A 1 104 ? 2.198 -3.083 11.252 1.00 97.94 104 GLU A C 1
ATOM 811 O O . GLU A 1 104 ? 1.010 -3.336 11.478 1.00 97.94 104 GLU A O 1
ATOM 816 N N . PRO A 1 105 ? 2.865 -2.145 11.960 1.00 98.38 105 PRO A N 1
ATOM 817 C CA . PRO A 1 105 ? 2.257 -1.488 13.114 1.00 98.38 105 PRO A CA 1
ATOM 818 C C . PRO A 1 105 ? 1.008 -0.668 12.763 1.00 98.38 105 PRO A C 1
ATOM 820 O O . PRO A 1 105 ? -0.004 -0.749 13.461 1.00 98.38 105 PRO A O 1
ATOM 823 N N . VAL A 1 106 ? 1.046 0.109 11.673 1.00 98.69 106 VAL A N 1
ATOM 824 C CA . VAL A 1 106 ? -0.105 0.926 11.253 1.00 98.69 106 VAL A CA 1
ATOM 825 C C . VAL A 1 106 ? -1.230 0.065 10.683 1.00 98.69 106 VAL A C 1
ATOM 827 O O . VAL A 1 106 ? -2.397 0.302 10.991 1.00 98.69 106 VAL A O 1
ATOM 830 N N . ALA A 1 107 ? -0.889 -0.970 9.911 1.00 98.75 107 ALA A N 1
ATOM 831 C CA . ALA A 1 107 ? -1.855 -1.895 9.335 1.00 98.75 107 ALA A CA 1
ATOM 832 C C . ALA A 1 107 ? -2.629 -2.626 10.438 1.00 98.75 107 ALA A C 1
ATOM 834 O O . ALA A 1 107 ? -3.855 -2.687 10.392 1.00 98.75 107 ALA A O 1
ATOM 835 N N . ARG A 1 108 ? -1.940 -3.097 11.484 1.00 98.69 108 ARG A N 1
ATOM 836 C CA . ARG A 1 108 ? -2.592 -3.737 12.631 1.00 98.69 108 ARG A CA 1
ATOM 837 C C . ARG A 1 108 ? -3.572 -2.798 13.322 1.00 98.69 108 ARG A C 1
ATOM 839 O O . ARG A 1 108 ? -4.724 -3.160 13.517 1.00 98.69 108 ARG A O 1
ATOM 846 N N . ARG A 1 109 ? -3.152 -1.564 13.607 1.00 98.75 109 ARG A N 1
ATOM 847 C CA . ARG A 1 109 ? -4.016 -0.573 14.262 1.00 98.75 109 ARG A CA 1
ATOM 848 C C . ARG A 1 109 ? -5.246 -0.197 13.437 1.00 98.75 109 ARG A C 1
ATOM 850 O O . ARG A 1 109 ? -6.311 0.017 14.007 1.00 98.75 109 ARG A O 1
ATOM 857 N N . LEU A 1 110 ? -5.113 -0.099 12.115 1.00 98.75 110 LEU A N 1
ATOM 858 C CA . LEU A 1 110 ? -6.251 0.162 11.233 1.00 98.75 110 LEU A CA 1
ATOM 859 C C . LEU A 1 110 ? -7.196 -1.044 11.153 1.00 98.75 110 LEU A C 1
ATOM 861 O O . LEU A 1 110 ? -8.410 -0.857 11.204 1.00 98.75 110 LEU A O 1
ATOM 865 N N . GLN A 1 111 ? -6.662 -2.268 11.095 1.00 98.44 111 GLN A N 1
ATOM 866 C CA . GLN A 1 111 ? -7.475 -3.484 11.161 1.00 98.44 111 GLN A CA 1
ATOM 867 C C . GLN A 1 111 ? -8.238 -3.572 12.494 1.00 98.44 111 GLN A C 1
ATOM 869 O O . GLN A 1 111 ? -9.445 -3.806 12.488 1.00 98.44 111 GLN A O 1
ATOM 874 N N . ASP A 1 112 ? -7.568 -3.320 13.623 1.00 98.44 112 ASP A N 1
ATOM 875 C CA . ASP A 1 112 ? -8.181 -3.301 14.959 1.00 98.44 112 ASP A CA 1
ATOM 876 C C . ASP A 1 112 ? -9.287 -2.233 15.069 1.00 98.44 112 ASP A C 1
ATOM 878 O O . ASP A 1 112 ? -10.257 -2.403 15.809 1.00 98.44 112 ASP A O 1
ATOM 882 N N . ALA A 1 113 ? -9.173 -1.142 14.303 1.00 98.19 113 ALA A N 1
ATOM 883 C CA . ALA A 1 113 ? -10.193 -0.100 14.183 1.00 98.19 113 ALA A CA 1
ATOM 884 C C . ALA A 1 113 ? -11.334 -0.448 13.199 1.00 98.19 113 ALA A C 1
ATOM 886 O O . ALA A 1 113 ? -12.257 0.350 13.030 1.00 98.19 113 ALA A O 1
ATOM 887 N N . GLY A 1 114 ? -11.303 -1.627 12.571 1.00 98.31 114 GLY A N 1
ATOM 888 C CA . GLY A 1 114 ? -12.354 -2.137 11.687 1.00 98.31 114 GLY A CA 1
ATOM 889 C C . GLY A 1 114 ? -12.204 -1.769 10.209 1.00 98.31 114 GLY A C 1
ATOM 890 O O . GLY A 1 114 ? -13.140 -1.997 9.440 1.00 98.31 114 GLY A O 1
ATOM 891 N N . TYR A 1 115 ? -11.061 -1.213 9.793 1.00 98.75 115 TYR A N 1
ATOM 892 C CA . TYR A 1 115 ? -10.798 -0.941 8.380 1.00 98.75 115 TYR A CA 1
ATOM 893 C C . TYR A 1 115 ? -10.375 -2.200 7.630 1.00 98.75 115 TYR A C 1
ATOM 895 O O . TYR A 1 115 ? -9.640 -3.047 8.139 1.00 98.75 115 TYR A O 1
ATOM 903 N N . ARG A 1 116 ? -10.781 -2.262 6.365 1.00 98.62 116 ARG A N 1
ATOM 904 C CA . ARG A 1 116 ? -10.288 -3.226 5.384 1.00 98.62 116 ARG A CA 1
ATOM 905 C C . ARG A 1 116 ? -9.091 -2.628 4.664 1.00 98.62 116 ARG A C 1
ATOM 907 O O . ARG A 1 116 ? -9.105 -1.449 4.309 1.00 98.62 116 ARG A O 1
ATOM 914 N N . LEU A 1 117 ? -8.056 -3.425 4.430 1.00 98.69 117 LEU A N 1
ATOM 915 C CA . LEU A 1 117 ? -6.783 -2.915 3.920 1.00 98.69 117 LEU A CA 1
ATOM 916 C C . LEU A 1 117 ? -6.461 -3.469 2.539 1.00 98.69 117 LEU A C 1
ATOM 918 O O . LEU A 1 117 ? -6.579 -4.673 2.297 1.00 98.69 117 LEU A O 1
ATOM 922 N N . HIS A 1 118 ? -5.986 -2.598 1.655 1.00 97.56 118 HIS A N 1
ATOM 923 C CA . HIS A 1 118 ? -5.351 -3.003 0.406 1.00 97.56 118 HIS A CA 1
ATOM 924 C C . HIS A 1 118 ? -4.045 -2.251 0.175 1.00 97.56 118 HIS A C 1
ATOM 926 O O . HIS A 1 118 ? -3.810 -1.192 0.761 1.00 97.56 118 HIS A O 1
ATOM 932 N N . ILE A 1 119 ? -3.189 -2.820 -0.670 1.00 98.38 119 ILE A N 1
ATOM 933 C CA . ILE A 1 119 ? -1.896 -2.239 -1.022 1.00 98.38 119 ILE A CA 1
ATOM 934 C C . ILE A 1 119 ? -1.692 -2.227 -2.531 1.00 98.38 119 ILE A C 1
ATOM 936 O O . ILE A 1 119 ? -2.065 -3.177 -3.222 1.00 98.38 119 ILE A O 1
ATOM 940 N N . GLU A 1 120 ? -1.063 -1.162 -3.016 1.00 98.19 120 GLU A N 1
ATOM 941 C CA . GLU A 1 120 ? -0.589 -1.038 -4.390 1.00 98.19 120 GLU A CA 1
ATOM 942 C C . GLU A 1 120 ? 0.936 -0.944 -4.415 1.00 98.19 120 GLU A C 1
ATOM 944 O O . GLU A 1 120 ? 1.514 0.054 -3.993 1.00 98.19 120 GLU A O 1
ATOM 949 N N . THR A 1 121 ? 1.600 -1.978 -4.925 1.00 97.38 121 THR A N 1
ATOM 950 C CA . THR A 1 121 ? 3.069 -2.076 -4.943 1.00 97.38 121 THR A CA 1
ATOM 951 C C . THR A 1 121 ? 3.593 -2.336 -6.353 1.00 97.38 121 THR A C 1
ATOM 953 O O . THR A 1 121 ? 2.910 -2.914 -7.202 1.00 97.38 121 THR A O 1
ATOM 956 N N . ASN A 1 122 ? 4.833 -1.929 -6.619 1.00 95.06 122 ASN A N 1
ATOM 957 C CA . ASN A 1 122 ? 5.546 -2.264 -7.848 1.00 95.06 122 ASN A CA 1
ATOM 958 C C . ASN A 1 122 ? 6.085 -3.712 -7.866 1.00 95.06 122 ASN A C 1
ATOM 960 O O . ASN A 1 122 ? 6.557 -4.162 -8.912 1.00 95.06 122 ASN A O 1
ATOM 964 N N . GLY A 1 123 ? 6.018 -4.431 -6.736 1.00 94.25 123 GLY A N 1
ATOM 965 C CA . GLY A 1 123 ? 6.397 -5.844 -6.625 1.00 94.25 123 GLY A CA 1
ATOM 966 C C . GLY A 1 123 ? 7.901 -6.119 -6.523 1.00 94.25 123 GLY A C 1
ATOM 967 O O . GLY A 1 123 ? 8.308 -7.274 -6.613 1.00 94.25 123 GLY A O 1
ATOM 968 N N . THR A 1 124 ? 8.740 -5.092 -6.356 1.00 91.94 124 THR A N 1
ATOM 969 C CA . THR A 1 124 ? 10.211 -5.239 -6.362 1.00 91.94 124 THR A CA 1
ATOM 970 C C . THR A 1 124 ? 10.852 -5.313 -4.974 1.00 91.94 124 THR A C 1
ATOM 972 O O . THR A 1 124 ? 12.066 -5.496 -4.878 1.00 91.94 124 THR A O 1
ATOM 975 N N . LEU A 1 125 ? 10.063 -5.182 -3.904 1.00 90.75 125 LEU A N 1
ATOM 976 C CA . LEU A 1 125 ? 10.510 -5.291 -2.513 1.00 90.75 125 LEU A CA 1
ATOM 977 C C . LEU A 1 125 ? 9.785 -6.428 -1.799 1.00 90.75 125 LEU A C 1
ATOM 979 O O . LEU A 1 125 ? 8.626 -6.714 -2.094 1.00 90.75 125 LEU A O 1
ATOM 983 N N . SER A 1 126 ? 10.479 -7.066 -0.851 1.00 90.44 126 SER A N 1
ATOM 984 C CA . SER A 1 126 ? 9.922 -8.204 -0.119 1.00 90.44 126 SER A CA 1
ATOM 985 C C . SER A 1 126 ? 8.883 -7.709 0.872 1.00 90.44 126 SER A C 1
ATOM 987 O O . SER A 1 126 ? 9.225 -6.902 1.739 1.00 90.44 126 SER A O 1
ATOM 989 N N . PRO A 1 127 ? 7.641 -8.205 0.798 1.00 93.00 127 PRO A N 1
ATOM 990 C CA . PRO A 1 127 ? 6.643 -7.882 1.796 1.00 93.00 127 PRO A CA 1
ATOM 991 C C . PRO A 1 127 ? 7.029 -8.502 3.138 1.00 93.00 127 PRO A C 1
ATOM 993 O O . PRO A 1 127 ? 7.579 -9.605 3.198 1.00 93.00 127 PRO A O 1
ATOM 996 N N . ASP A 1 128 ? 6.704 -7.808 4.227 1.00 94.25 128 ASP A N 1
ATOM 997 C CA . ASP A 1 128 ? 6.712 -8.415 5.552 1.00 94.25 128 ASP A CA 1
ATOM 998 C C . ASP A 1 128 ? 5.637 -9.516 5.598 1.00 94.25 128 ASP A C 1
ATOM 1000 O O . ASP A 1 128 ? 4.456 -9.218 5.393 1.00 94.25 128 ASP A O 1
ATOM 1004 N N . PRO A 1 129 ? 6.007 -10.774 5.899 1.00 95.38 129 PRO A N 1
ATOM 1005 C CA . PRO A 1 129 ? 5.084 -11.879 6.130 1.00 95.38 129 PRO A CA 1
ATOM 1006 C C . PRO A 1 129 ? 3.806 -11.564 6.907 1.00 95.38 129 PRO A C 1
ATOM 1008 O O . PRO A 1 129 ? 2.752 -12.117 6.595 1.00 95.38 129 PRO A O 1
ATOM 1011 N N . ARG A 1 130 ? 3.900 -10.707 7.927 1.00 96.31 130 ARG A N 1
ATOM 1012 C CA . ARG A 1 130 ? 2.793 -10.365 8.830 1.00 96.31 130 ARG A CA 1
ATOM 1013 C C . ARG A 1 130 ? 1.714 -9.540 8.135 1.00 96.31 130 ARG A C 1
ATOM 1015 O O . ARG A 1 130 ? 0.557 -9.588 8.538 1.00 96.31 130 ARG A O 1
ATOM 1022 N N . LEU A 1 131 ? 2.059 -8.822 7.063 1.00 97.62 131 LEU A N 1
ATOM 1023 C CA . LEU A 1 131 ? 1.090 -8.049 6.286 1.00 97.62 131 LEU A CA 1
ATOM 1024 C C . LEU A 1 131 ? 0.075 -8.944 5.573 1.00 97.62 131 LEU A C 1
ATOM 1026 O O . LEU A 1 131 ? -1.038 -8.498 5.314 1.00 97.62 131 LEU A O 1
ATOM 1030 N N . PHE A 1 132 ? 0.403 -10.208 5.294 1.00 97.25 132 PHE A N 1
ATOM 1031 C CA . PHE A 1 132 ? -0.546 -11.141 4.681 1.00 97.25 132 PHE A CA 1
ATOM 1032 C C . PHE A 1 132 ? -1.684 -11.563 5.617 1.00 97.25 132 PHE A C 1
ATOM 1034 O O . PHE A 1 132 ? -2.685 -12.070 5.125 1.00 97.25 132 PHE A O 1
ATOM 1041 N N . ASP A 1 133 ? -1.584 -11.320 6.922 1.00 97.06 133 ASP A N 1
ATOM 1042 C CA . ASP A 1 133 ? -2.699 -11.540 7.855 1.00 97.06 133 ASP A CA 1
ATOM 1043 C C . ASP A 1 133 ? -3.551 -10.267 8.042 1.00 97.06 133 ASP A C 1
ATOM 1045 O O . ASP A 1 133 ? -4.640 -10.311 8.615 1.00 97.06 133 ASP A O 1
ATOM 1049 N N . LEU A 1 134 ? -3.053 -9.121 7.563 1.00 98.19 134 LEU A N 1
ATOM 1050 C CA . LEU A 1 134 ? -3.635 -7.794 7.788 1.00 98.19 134 LEU A CA 1
ATOM 1051 C C . LEU A 1 134 ? -4.262 -7.197 6.523 1.00 98.19 134 LEU A C 1
ATOM 1053 O O . LE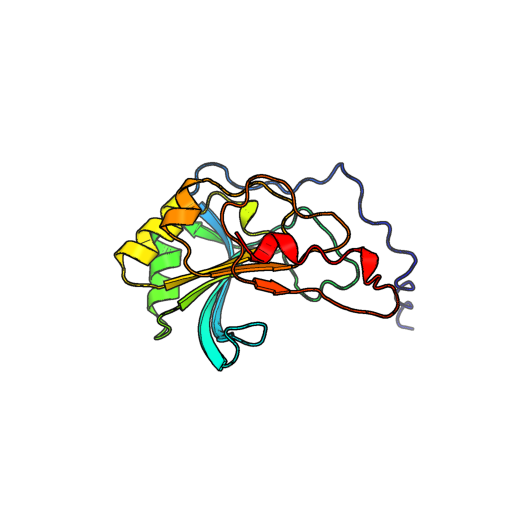U A 1 134 ? -5.290 -6.531 6.590 1.00 98.19 134 LEU A O 1
ATOM 1057 N N . ILE A 1 135 ? -3.635 -7.421 5.369 1.00 98.12 135 ILE A N 1
ATOM 1058 C CA . ILE A 1 135 ? -4.019 -6.834 4.086 1.00 98.12 135 ILE A CA 1
ATOM 1059 C C . ILE A 1 135 ? -4.878 -7.824 3.308 1.00 98.12 135 ILE A C 1
ATOM 1061 O O . ILE A 1 135 ? -4.458 -8.948 3.037 1.00 98.12 135 ILE A O 1
ATOM 1065 N N . GLU A 1 136 ? -6.077 -7.404 2.917 1.00 97.62 136 GLU A N 1
ATOM 1066 C CA . GLU A 1 136 ? -7.062 -8.233 2.216 1.00 97.62 136 GLU A CA 1
ATOM 1067 C C . GLU A 1 136 ? -6.851 -8.256 0.700 1.00 97.62 136 GLU A C 1
ATOM 1069 O O . GLU A 1 136 ? -7.039 -9.302 0.081 1.00 97.62 136 GLU A O 1
ATOM 1074 N N . HIS A 1 137 ? -6.437 -7.138 0.101 1.00 97.69 137 HIS A N 1
ATOM 1075 C CA . HIS A 1 137 ? -6.301 -7.023 -1.354 1.00 97.69 137 HIS A CA 1
ATOM 1076 C C . HIS A 1 137 ? -4.902 -6.546 -1.739 1.00 97.69 137 HIS A C 1
ATOM 1078 O O . HIS A 1 137 ? -4.450 -5.483 -1.317 1.00 97.69 137 HIS A O 1
ATOM 1084 N N . TRP A 1 138 ? -4.210 -7.356 -2.534 1.00 97.69 138 TRP A N 1
ATOM 1085 C CA . TRP A 1 138 ? -2.846 -7.090 -2.985 1.00 97.69 138 TRP A CA 1
ATOM 1086 C C . TRP A 1 138 ? -2.848 -6.793 -4.476 1.00 97.69 138 TRP A C 1
ATOM 1088 O O . TRP A 1 138 ? -2.957 -7.718 -5.282 1.00 97.69 138 TRP A O 1
ATOM 1098 N N . THR A 1 139 ? -2.706 -5.517 -4.827 1.00 97.56 139 THR A N 1
ATOM 1099 C CA . THR A 1 139 ? -2.500 -5.095 -6.209 1.00 97.56 139 THR A CA 1
ATOM 1100 C C . THR A 1 139 ? -1.006 -4.955 -6.453 1.00 97.56 139 THR A C 1
ATOM 1102 O O . THR A 1 139 ? -0.350 -4.037 -5.954 1.00 97.56 139 THR A O 1
ATOM 1105 N N . VAL A 1 140 ? -0.455 -5.869 -7.243 1.00 96.69 140 VAL A N 1
ATOM 1106 C CA . VAL A 1 140 ? 0.918 -5.770 -7.728 1.00 96.69 140 VAL A CA 1
ATOM 1107 C C . VAL A 1 140 ? 0.862 -5.220 -9.142 1.00 96.69 140 VAL A C 1
ATOM 1109 O O . VAL A 1 140 ? 0.164 -5.742 -10.007 1.00 96.69 140 VAL A O 1
ATOM 1112 N N . SER A 1 141 ? 1.589 -4.137 -9.385 1.00 94.06 141 SER A N 1
ATOM 1113 C CA . SER A 1 141 ? 1.693 -3.521 -10.701 1.00 94.06 141 SER A CA 1
ATOM 1114 C C . SER A 1 141 ? 3.136 -3.603 -11.188 1.00 94.06 141 SER A C 1
ATOM 1116 O O . SER A 1 141 ? 3.901 -2.646 -10.993 1.00 94.06 141 SER A O 1
ATOM 1118 N N . PRO A 1 142 ? 3.523 -4.737 -11.809 1.00 89.62 142 PRO A N 1
ATOM 1119 C CA . PRO A 1 142 ? 4.880 -4.935 -12.286 1.00 89.62 142 PRO A CA 1
ATOM 1120 C C . PRO A 1 142 ? 5.260 -3.829 -13.263 1.00 89.62 142 PRO A C 1
ATOM 1122 O O . PRO A 1 142 ? 4.486 -3.443 -14.145 1.00 89.62 142 PRO A O 1
ATOM 1125 N N . LYS A 1 143 ? 6.462 -3.284 -13.079 1.00 85.81 143 LYS A N 1
ATOM 1126 C CA . LYS A 1 143 ? 7.012 -2.246 -13.957 1.00 85.81 143 LYS A CA 1
ATOM 1127 C C . LYS A 1 143 ? 7.977 -2.896 -14.948 1.00 85.81 143 LYS A C 1
ATOM 1129 O O . LYS A 1 143 ? 7.626 -3.823 -15.667 1.00 85.81 143 LYS A O 1
ATOM 1134 N N . ARG A 1 144 ? 9.217 -2.408 -15.012 1.00 76.12 144 ARG A N 1
ATOM 1135 C CA . ARG A 1 144 ? 10.265 -2.985 -15.865 1.00 76.12 144 ARG A CA 1
ATOM 1136 C C . ARG A 1 144 ? 10.925 -4.228 -15.253 1.00 76.12 144 ARG A C 1
ATOM 1138 O O . ARG A 1 144 ? 11.527 -5.004 -15.990 1.00 76.12 144 ARG A O 1
ATOM 1145 N N . TYR A 1 145 ? 10.845 -4.378 -13.936 1.00 78.44 145 TYR A N 1
ATOM 1146 C CA . TYR A 1 145 ? 11.473 -5.457 -13.179 1.00 78.44 145 TYR A CA 1
ATOM 1147 C C . TYR A 1 145 ? 10.450 -6.554 -12.865 1.00 78.44 145 TYR A C 1
ATOM 1149 O O . TYR A 1 145 ? 9.272 -6.224 -12.701 1.00 78.44 145 TYR A O 1
ATOM 1157 N N . PRO A 1 146 ? 10.879 -7.828 -12.798 1.00 79.44 146 PRO A N 1
ATOM 1158 C CA . PRO A 1 146 ? 9.999 -8.919 -12.401 1.00 79.44 146 PRO A CA 1
ATOM 1159 C C . PRO A 1 146 ? 9.540 -8.738 -10.953 1.00 79.44 146 PRO A C 1
ATOM 1161 O O . PRO A 1 146 ? 10.245 -8.127 -10.142 1.00 79.44 146 PRO A O 1
ATOM 1164 N N . VAL A 1 147 ? 8.374 -9.300 -10.640 1.00 87.69 147 VAL A N 1
ATOM 1165 C CA . VAL A 1 147 ? 7.926 -9.430 -9.251 1.00 87.69 147 VAL A CA 1
ATOM 1166 C C . VAL A 1 147 ? 8.893 -10.359 -8.529 1.00 87.69 147 VAL A C 1
ATOM 1168 O O . VAL A 1 147 ? 9.243 -11.421 -9.050 1.00 87.69 147 VAL A O 1
ATOM 1171 N N . ILE A 1 148 ? 9.364 -9.946 -7.357 1.00 88.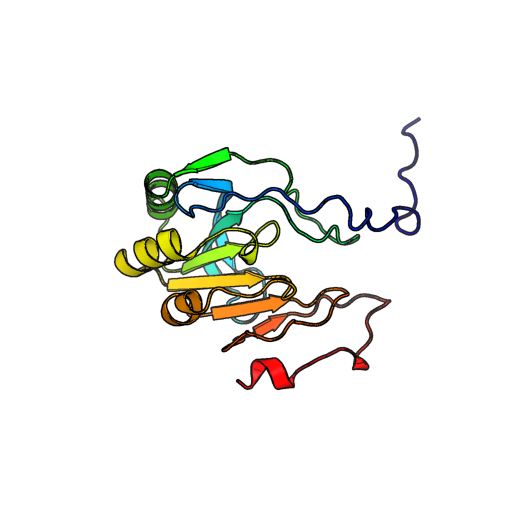38 148 ILE A N 1
ATOM 1172 C CA . ILE A 1 148 ? 10.280 -10.773 -6.576 1.00 88.38 148 ILE A CA 1
ATOM 1173 C C . ILE A 1 148 ? 9.533 -11.902 -5.853 1.00 88.38 148 ILE A C 1
ATOM 1175 O O . ILE A 1 148 ? 8.322 -11.845 -5.648 1.00 88.38 148 ILE A O 1
ATOM 1179 N N . GLU A 1 149 ? 10.268 -12.921 -5.417 1.00 86.75 149 GLU A N 1
ATOM 1180 C CA . GLU A 1 149 ? 9.721 -13.969 -4.554 1.00 86.75 149 GLU A CA 1
ATOM 1181 C C . GLU A 1 149 ? 9.300 -13.418 -3.175 1.00 86.75 149 GLU A C 1
ATOM 1183 O O . GLU A 1 149 ? 9.767 -12.369 -2.731 1.00 86.75 149 GLU A O 1
ATOM 1188 N N . GLY A 1 150 ? 8.433 -14.150 -2.467 1.00 86.56 150 GLY A N 1
ATOM 1189 C CA . GLY A 1 150 ? 8.019 -13.830 -1.091 1.00 86.56 150 GLY A CA 1
ATOM 1190 C C . GLY A 1 150 ? 6.593 -13.295 -0.954 1.00 86.56 150 GLY A C 1
ATOM 1191 O O . GLY A 1 150 ? 6.066 -13.244 0.160 1.00 86.56 150 GLY A O 1
ATOM 1192 N N . PHE A 1 151 ? 5.932 -12.969 -2.067 1.00 92.56 151 PHE A N 1
ATOM 1193 C CA . PHE A 1 151 ? 4.490 -12.755 -2.069 1.00 92.56 151 PHE A CA 1
ATOM 1194 C C . PHE A 1 151 ? 3.772 -14.081 -1.809 1.00 92.56 151 PHE A C 1
ATOM 1196 O O . PHE A 1 151 ? 3.947 -15.034 -2.555 1.00 92.56 151 PHE A O 1
ATOM 1203 N N . ARG A 1 152 ? 2.981 -14.146 -0.733 1.00 93.31 152 ARG A N 1
ATOM 1204 C CA . ARG A 1 152 ? 2.129 -15.312 -0.424 1.00 93.31 152 ARG A CA 1
ATOM 1205 C C . ARG A 1 152 ? 0.750 -15.230 -1.067 1.00 93.31 152 ARG A C 1
ATOM 1207 O O . ARG A 1 152 ? -0.008 -16.184 -0.989 1.00 93.31 152 ARG A O 1
ATOM 1214 N N . ARG A 1 153 ? 0.400 -14.042 -1.557 1.00 93.19 153 ARG A N 1
ATOM 1215 C CA . ARG A 1 153 ? -0.891 -13.711 -2.148 1.00 93.19 153 ARG A CA 1
ATOM 1216 C C . ARG A 1 153 ? -0.734 -12.469 -3.007 1.00 93.19 153 ARG A C 1
ATOM 1218 O O . ARG A 1 153 ? -0.183 -11.466 -2.548 1.00 93.19 153 ARG A O 1
ATOM 1225 N N . ILE A 1 154 ? -1.270 -12.534 -4.216 1.00 95.69 154 ILE A N 1
ATOM 1226 C CA . ILE A 1 154 ? -1.478 -11.390 -5.100 1.00 95.69 154 ILE A CA 1
ATOM 1227 C C . ILE A 1 154 ? -2.924 -11.485 -5.562 1.00 95.69 154 ILE A C 1
ATOM 1229 O O . ILE A 1 154 ? -3.298 -12.420 -6.255 1.00 95.69 154 ILE A O 1
ATOM 1233 N N . THR A 1 155 ? -3.757 -10.541 -5.135 1.00 95.88 155 THR A N 1
ATOM 1234 C CA . THR A 1 155 ? -5.179 -10.539 -5.505 1.00 95.88 155 THR A CA 1
ATOM 1235 C C . THR A 1 155 ? -5.376 -10.030 -6.926 1.00 95.88 155 THR A C 1
ATOM 1237 O O . THR A 1 155 ? -6.331 -10.404 -7.598 1.00 95.88 155 THR A O 1
ATOM 1240 N N . GLU A 1 156 ? -4.486 -9.147 -7.372 1.00 95.12 156 GLU A N 1
ATOM 1241 C CA . GLU A 1 156 ? -4.598 -8.486 -8.657 1.00 95.12 156 GLU A CA 1
ATOM 1242 C C . GLU A 1 156 ? -3.216 -8.164 -9.233 1.00 95.12 156 GLU A C 1
ATOM 1244 O O . GLU A 1 156 ? -2.390 -7.519 -8.582 1.00 95.12 156 GLU A O 1
ATOM 1249 N N . LEU A 1 157 ? -2.995 -8.553 -10.490 1.00 93.75 157 LEU A N 1
ATOM 1250 C CA . LEU A 1 157 ? -1.892 -8.057 -11.306 1.00 93.75 157 LEU A CA 1
ATOM 1251 C C . LEU A 1 157 ? -2.395 -6.945 -12.226 1.00 93.75 157 LEU A C 1
ATOM 1253 O O . LEU A 1 157 ? -3.206 -7.181 -13.121 1.00 93.75 157 LEU A O 1
ATOM 1257 N N . LYS A 1 158 ? -1.880 -5.729 -12.034 1.00 92.81 158 LYS A N 1
ATOM 1258 C CA . LYS A 1 158 ? -2.277 -4.542 -12.801 1.00 92.81 158 LYS A CA 1
ATOM 1259 C C . LYS A 1 158 ? -1.130 -4.063 -13.686 1.00 92.81 158 LYS A C 1
ATOM 1261 O O . LYS A 1 158 ? -0.279 -3.287 -13.249 1.00 92.81 158 LYS A O 1
ATOM 1266 N N . TYR A 1 159 ? -1.084 -4.510 -14.937 1.00 89.25 159 TYR A N 1
ATOM 1267 C CA . TYR A 1 159 ? -0.039 -4.102 -15.882 1.00 89.25 159 TYR A CA 1
ATOM 1268 C C . TYR A 1 159 ? -0.355 -2.755 -16.538 1.00 89.25 159 TYR A C 1
ATOM 1270 O O . TYR A 1 159 ? -1.411 -2.570 -17.138 1.00 89.25 159 TYR A O 1
ATOM 1278 N N . VAL A 1 160 ? 0.603 -1.826 -16.487 1.00 85.94 160 VAL A N 1
ATOM 1279 C CA . VAL A 1 160 ? 0.545 -0.595 -17.288 1.00 85.94 160 VAL A CA 1
ATOM 1280 C C . VAL A 1 160 ? 1.054 -0.915 -18.692 1.00 85.94 160 VAL A C 1
ATOM 1282 O O . VAL A 1 160 ? 2.233 -1.221 -18.883 1.00 85.94 160 VAL A O 1
ATOM 1285 N N . VAL A 1 161 ? 0.163 -0.847 -19.680 1.00 84.69 161 VAL A N 1
ATOM 1286 C CA . VAL A 1 161 ? 0.457 -1.192 -21.075 1.00 84.69 161 VAL A CA 1
ATOM 1287 C C . VAL A 1 161 ? 0.646 0.077 -21.903 1.00 84.69 161 VAL A C 1
ATOM 1289 O O . VAL A 1 161 ? -0.191 0.976 -21.912 1.00 84.69 161 VAL A O 1
ATOM 1292 N N . GLY A 1 162 ? 1.758 0.142 -22.631 1.00 80.31 162 GLY A N 1
ATOM 1293 C CA . GLY A 1 162 ? 2.061 1.198 -23.595 1.00 80.31 162 GLY A CA 1
ATOM 1294 C C . GLY A 1 162 ? 2.663 0.618 -24.873 1.00 80.31 162 GLY A C 1
ATOM 1295 O O . GLY A 1 162 ? 2.760 -0.594 -25.031 1.00 80.31 162 GLY A O 1
ATOM 1296 N N . LYS A 1 163 ? 3.130 1.474 -25.789 1.00 77.69 163 LYS A N 1
ATOM 1297 C CA . LYS A 1 163 ? 3.665 1.036 -27.099 1.00 77.69 163 LYS A CA 1
ATOM 1298 C C . LYS A 1 163 ? 4.851 0.064 -27.011 1.00 77.69 163 LYS A C 1
ATOM 1300 O O . LYS A 1 163 ? 5.085 -0.688 -27.948 1.00 77.69 163 LYS A O 1
ATOM 1305 N N . SER A 1 164 ? 5.617 0.111 -25.923 1.00 74.25 164 SER A N 1
ATOM 1306 C CA . SER A 1 164 ? 6.778 -0.751 -25.670 1.00 74.25 164 SER A CA 1
ATOM 1307 C C . SER A 1 164 ? 6.455 -1.988 -24.822 1.00 74.25 164 SER A C 1
ATOM 1309 O O . SER A 1 164 ? 7.377 -2.711 -24.435 1.00 74.25 164 SER A O 1
ATOM 1311 N N . PHE A 1 165 ? 5.179 -2.221 -24.501 1.00 76.38 165 PHE A N 1
ATOM 1312 C CA . PHE A 1 165 ? 4.749 -3.386 -23.739 1.00 76.38 165 PHE A CA 1
ATOM 1313 C C . PHE A 1 165 ? 4.951 -4.686 -24.527 1.00 76.38 165 PHE A C 1
ATOM 1315 O O . PHE A 1 165 ? 4.977 -4.708 -25.758 1.00 76.38 165 PHE A O 1
ATOM 1322 N N . ARG A 1 166 ? 5.147 -5.769 -23.782 1.00 74.19 166 ARG A N 1
ATOM 1323 C CA . ARG A 1 166 ? 5.576 -7.075 -24.263 1.00 74.19 166 ARG A CA 1
ATOM 1324 C C . ARG A 1 166 ? 4.784 -8.129 -23.497 1.00 74.19 166 ARG A C 1
ATOM 1326 O O . ARG A 1 166 ? 5.022 -8.299 -22.306 1.00 74.19 166 ARG A O 1
ATOM 1333 N N . GLU A 1 167 ? 3.828 -8.772 -24.167 1.00 80.50 167 GLU A N 1
ATOM 1334 C CA . GLU A 1 167 ? 2.914 -9.760 -23.559 1.00 80.50 167 GLU A CA 1
ATOM 1335 C C . GLU A 1 167 ? 3.658 -10.955 -22.953 1.00 80.50 167 GLU A C 1
ATOM 1337 O O . GLU A 1 167 ? 3.249 -11.483 -21.929 1.00 80.50 167 GLU A O 1
ATOM 1342 N N . ASP A 1 168 ? 4.824 -11.308 -23.497 1.00 80.19 168 ASP A N 1
ATOM 1343 C CA . ASP A 1 168 ? 5.712 -12.352 -22.972 1.00 80.19 168 ASP A CA 1
ATOM 1344 C C . ASP A 1 168 ? 6.322 -12.034 -21.591 1.00 80.19 168 ASP A C 1
ATOM 1346 O O . ASP A 1 168 ? 7.095 -12.827 -21.061 1.00 80.19 168 ASP A O 1
ATOM 1350 N N . ARG A 1 169 ? 6.003 -10.872 -21.006 1.00 76.81 169 ARG A N 1
ATOM 1351 C CA . ARG A 1 169 ? 6.388 -10.473 -19.641 1.00 76.81 169 ARG A CA 1
ATOM 1352 C C . ARG A 1 169 ? 5.245 -10.553 -18.632 1.00 76.81 169 ARG A C 1
ATOM 1354 O O . ARG A 1 169 ? 5.452 -10.197 -17.472 1.00 76.81 169 ARG A O 1
ATOM 1361 N N . VAL A 1 170 ? 4.047 -10.933 -19.065 1.00 80.81 170 VAL A N 1
ATOM 1362 C CA . VAL A 1 170 ? 2.924 -11.147 -18.153 1.00 80.81 170 VAL A CA 1
ATOM 1363 C C . VAL A 1 170 ? 3.176 -12.441 -17.379 1.00 80.81 170 VAL A C 1
ATOM 1365 O O . VAL A 1 170 ? 3.551 -13.450 -17.965 1.00 80.81 170 VAL A O 1
ATOM 1368 N N . GLN A 1 171 ? 3.017 -12.373 -16.059 1.00 80.44 171 GLN A N 1
ATOM 1369 C CA . GLN A 1 171 ? 3.253 -13.458 -15.105 1.00 80.44 171 GLN A CA 1
ATOM 1370 C C . GLN A 1 171 ? 1.922 -13.818 -14.428 1.00 80.44 171 GLN A C 1
ATOM 1372 O O . GLN A 1 171 ? 1.756 -13.614 -13.225 1.00 80.44 171 GLN A O 1
ATOM 1377 N N . GLU A 1 172 ? 0.929 -14.231 -15.223 1.00 81.12 172 GLU A N 1
ATOM 1378 C CA . GLU A 1 172 ? -0.455 -14.465 -14.766 1.00 81.12 172 GLU A CA 1
ATOM 1379 C C . GLU A 1 172 ? -0.521 -15.460 -13.600 1.00 81.12 172 GLU A C 1
ATOM 1381 O O . GLU A 1 172 ? -1.305 -15.272 -12.669 1.00 81.12 172 GLU A O 1
ATOM 1386 N N . GLU A 1 173 ? 0.380 -16.444 -13.595 1.00 83.25 173 GLU A N 1
ATOM 1387 C CA . GLU A 1 173 ? 0.501 -17.485 -12.575 1.00 83.25 173 GLU A CA 1
ATOM 1388 C C . GLU A 1 173 ? 0.721 -16.941 -11.154 1.00 83.25 173 GLU A C 1
ATOM 1390 O O . GLU A 1 173 ? 0.453 -17.626 -10.167 1.00 83.25 173 GLU A O 1
ATOM 1395 N N . LEU A 1 174 ? 1.208 -15.703 -11.014 1.00 79.38 174 LEU A N 1
ATOM 1396 C CA . LEU A 1 174 ? 1.442 -15.102 -9.703 1.00 79.38 174 LEU A CA 1
ATOM 1397 C C . LEU A 1 174 ? 0.145 -14.683 -8.993 1.00 79.38 174 LEU A C 1
ATOM 1399 O O . LEU A 1 174 ? 0.151 -14.557 -7.771 1.00 79.38 174 LEU A O 1
ATOM 1403 N N . ALA A 1 175 ? -0.949 -14.475 -9.731 1.00 75.00 175 ALA A N 1
ATOM 1404 C CA . ALA A 1 175 ? -2.259 -14.130 -9.169 1.00 75.00 175 ALA A CA 1
ATOM 1405 C C . ALA A 1 175 ? -3.128 -15.361 -8.836 1.00 75.00 175 ALA A C 1
ATOM 1407 O O . ALA A 1 175 ? -4.256 -15.210 -8.372 1.00 75.00 175 ALA A O 1
ATOM 1408 N N . GLU A 1 176 ? -2.620 -16.575 -9.065 1.00 72.25 176 GLU A N 1
ATOM 1409 C CA . GLU A 1 176 ? -3.326 -17.838 -8.794 1.00 72.25 176 GLU A CA 1
ATOM 1410 C C . GLU A 1 176 ? -2.993 -18.439 -7.410 1.00 72.25 176 GLU A C 1
ATOM 1412 O O . GLU A 1 176 ? -3.435 -19.547 -7.097 1.00 72.25 176 GLU A O 1
ATOM 1417 N N . GLN A 1 177 ? -2.200 -17.725 -6.598 1.00 59.16 177 GLN A N 1
ATOM 1418 C CA . GLN A 1 177 ? -1.657 -18.173 -5.304 1.00 59.16 177 GLN A CA 1
ATOM 1419 C C . GLN A 1 177 ? -2.561 -17.867 -4.105 1.00 59.16 177 GLN A C 1
ATOM 1421 O O . GLN A 1 177 ? -3.069 -16.723 -4.006 1.00 59.16 177 GLN A O 1
#

Secondary structure (DSSP, 8-state):
-PPPPPPTTSS----TT------SSSSEEEEEEEEEEE--SGGGTT-EEEEEEE---S---TT-----S--EEEEHHHHHHHHTTS--SEEEEESS-GGGS--HHHHHHHHHTT-EEEEEE-S-SPPPGGGGGT-SEEEE---SSPPPTT-S--SEE-----TT--GGG--GGGGG-

pLDDT: mean 86.63, std 17.92, range [25.78, 98.81]

Mean predicted aligned error: 6.72 Å

Foldseek 3Di:
DPPDDDDLVPDPFPDLPCQDDFDAPQQKFFFPDWDWDADCDDPRGGATEIEGAGAAASGDDSPDPDDRHDGDIDGLVRVCVSRVVDPGLEYEYHHHASQVYDNLVNLVVSVVVRHAYEYEGLQDHAHDPNVVVRHDAYEHEHDPDARDPRDPAHCYYDYDDDPPDDPVRDPVVRHVD

Solvent-accessible surface area (backbone atoms only — not comparable to full-atom values): 10528 Å² total; per-residue (Å²): 133,80,81,78,76,77,61,85,85,72,66,71,74,73,62,95,86,64,68,58,89,61,54,82,83,28,55,48,44,52,34,47,48,75,50,77,50,59,36,84,59,78,98,55,50,75,39,54,27,30,36,43,25,23,31,40,37,87,66,74,62,92,82,63,88,72,89,24,86,60,62,46,82,37,43,54,68,55,50,52,52,61,56,66,76,47,90,44,56,30,37,33,42,23,37,42,28,37,65,65,40,46,51,57,62,48,46,49,55,40,40,77,71,68,40,44,31,32,39,46,33,47,34,75,60,66,59,62,77,70,42,69,81,52,44,78,39,33,36,34,30,48,67,95,53,70,64,52,77,71,72,81,56,26,71,36,78,51,73,81,79,57,97,85,58,60,78,92,69,67,64,71,74,58,48,76,83